Protein AF-A0A966X6C4-F1 (afdb_monomer)

Secondary structure (DSSP, 8-state):
----S-GGGPPPPHHHHHHHHH-----GGGT--HHHHHHHHHHHHHHT-S-----S-SS--------TTS---HHHHHHHSPPS-TTS----EEEEESSBTTBPPPHHHHHHHHHHHHHTT-EEEEEETTHHHHHHHTTS-HHHHHTT-SEEEEESSSTT--SS-EEEEE-HHHHHHHHHHHHHTT-

Radius of gyration: 21.27 Å; Cα contacts (8 Å, |Δi|>4): 218; chains: 1; bounding box: 51×37×54 Å

Nearest PDB structures (foldseek):
  3wlx-assembly1_B  TM=6.770E-01  e=1.414E-17  Escherichia coli K-12
  3wgb-assembly1_C  TM=6.663E-01  e=2.236E-17  Aeromonas jandaei
  4lnj-assembly1_A  TM=6.766E-01  e=5.590E-17  Escherichia coli WV_060327
  3wgc-assembly1_A  TM=6.697E-01  e=6.372E-17  Aeromonas jandaei
  3wgc-assembly1_C  TM=6.654E-01  e=1.008E-16  Aeromonas jandaei

Structure (mmCIF, N/CA/C/O backbone):
data_AF-A0A966X6C4-F1
#
_entry.id   AF-A0A966X6C4-F1
#
loop_
_atom_site.group_PDB
_atom_site.id
_atom_site.type_symbol
_atom_site.label_atom_id
_atom_site.label_alt_id
_atom_site.label_comp_id
_atom_site.label_asym_id
_atom_site.label_entity_id
_atom_site.label_seq_id
_atom_site.pdbx_PDB_ins_code
_atom_site.Cartn_x
_atom_site.Cartn_y
_atom_site.Cartn_z
_atom_site.occupancy
_atom_site.B_iso_or_equiv
_atom_site.auth_seq_id
_atom_site.auth_comp_id
_atom_site.auth_asym_id
_atom_site.auth_atom_id
_atom_site.pdbx_PDB_model_num
ATOM 1 N N . MET A 1 1 ? 34.927 4.280 6.604 1.00 73.62 1 MET A N 1
ATOM 2 C CA . MET A 1 1 ? 33.747 3.905 7.414 1.00 73.62 1 MET A CA 1
ATOM 3 C C . MET A 1 1 ? 33.326 2.518 6.964 1.00 73.62 1 MET A C 1
ATOM 5 O O . MET A 1 1 ? 33.163 2.338 5.766 1.00 73.62 1 MET A O 1
ATOM 9 N N . ILE A 1 2 ? 33.258 1.544 7.870 1.00 83.38 2 ILE A N 1
ATOM 10 C CA . ILE A 1 2 ? 32.818 0.177 7.552 1.00 83.38 2 ILE A CA 1
ATOM 11 C C . ILE A 1 2 ? 31.314 0.118 7.845 1.00 83.38 2 ILE A C 1
ATOM 13 O O . ILE A 1 2 ? 30.915 0.409 8.970 1.00 83.38 2 ILE A O 1
ATOM 17 N N . ASP A 1 3 ? 30.495 -0.188 6.835 1.00 68.25 3 ASP A N 1
ATOM 18 C CA . ASP A 1 3 ? 29.028 -0.209 6.920 1.00 68.25 3 ASP A CA 1
ATOM 19 C C . ASP A 1 3 ? 28.503 -1.612 6.582 1.00 68.25 3 ASP A C 1
ATOM 21 O O . ASP A 1 3 ? 28.517 -2.020 5.424 1.00 68.25 3 ASP A O 1
ATOM 25 N N . LEU A 1 4 ? 28.096 -2.366 7.610 1.00 84.12 4 LEU A N 1
ATOM 26 C CA . LEU A 1 4 ? 27.652 -3.766 7.508 1.00 84.12 4 LEU A CA 1
ATOM 27 C C . LEU A 1 4 ? 26.126 -3.918 7.633 1.00 84.12 4 LEU A C 1
ATOM 29 O O . LEU A 1 4 ? 25.639 -4.999 7.955 1.00 84.12 4 LEU A O 1
ATOM 33 N N . ARG A 1 5 ? 25.356 -2.839 7.434 1.00 75.19 5 ARG A N 1
ATOM 34 C CA . ARG A 1 5 ? 23.894 -2.865 7.621 1.00 75.19 5 ARG A CA 1
ATOM 35 C C . ARG A 1 5 ? 23.172 -3.723 6.576 1.00 75.19 5 ARG A C 1
ATOM 37 O O . ARG A 1 5 ? 22.197 -4.382 6.916 1.00 75.19 5 ARG A O 1
ATOM 44 N N . SER A 1 6 ? 23.616 -3.685 5.320 1.00 66.56 6 SER A N 1
ATOM 45 C CA . SER A 1 6 ? 23.086 -4.469 4.192 1.00 66.56 6 SER A CA 1
ATOM 46 C C . SER A 1 6 ? 23.987 -4.265 2.969 1.00 66.56 6 SER A C 1
ATOM 48 O O . SER A 1 6 ? 24.648 -3.240 2.856 1.00 66.56 6 SER A O 1
ATOM 50 N N . ASP A 1 7 ? 23.985 -5.203 2.028 1.00 58.00 7 ASP A N 1
ATOM 51 C CA . ASP A 1 7 ? 24.563 -5.044 0.687 1.00 58.00 7 ASP A CA 1
ATOM 52 C C . ASP A 1 7 ? 23.885 -3.940 -0.147 1.00 58.00 7 ASP A C 1
ATOM 54 O O . ASP A 1 7 ? 24.510 -3.365 -1.029 1.00 58.00 7 ASP A O 1
ATOM 58 N N . THR A 1 8 ? 22.659 -3.534 0.183 1.00 52.28 8 THR A N 1
ATOM 59 C CA . T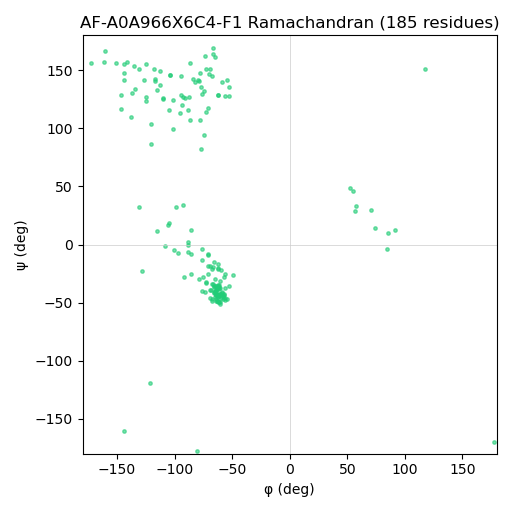HR A 1 8 ? 21.971 -2.404 -0.471 1.00 52.28 8 THR A CA 1
ATOM 60 C C . THR A 1 8 ? 22.633 -1.044 -0.225 1.00 52.28 8 THR A C 1
ATOM 62 O O . THR A 1 8 ? 22.363 -0.089 -0.952 1.00 52.28 8 THR A O 1
ATOM 65 N N . VAL A 1 9 ? 23.533 -0.931 0.761 1.00 66.81 9 VAL A N 1
ATOM 66 C CA . VAL A 1 9 ? 24.285 0.312 1.024 1.00 66.81 9 VAL A CA 1
ATOM 67 C C . VAL A 1 9 ? 25.422 0.543 0.027 1.00 66.81 9 VAL A C 1
ATOM 69 O O . VAL A 1 9 ? 26.100 1.575 0.095 1.00 66.81 9 VAL A O 1
ATOM 72 N N . THR A 1 10 ? 25.655 -0.402 -0.892 1.00 77.25 10 THR A N 1
ATOM 73 C CA . THR A 1 10 ? 26.651 -0.254 -1.952 1.00 77.25 10 THR A CA 1
ATOM 74 C C . THR A 1 10 ? 26.437 1.040 -2.717 1.00 77.25 10 THR A C 1
ATOM 76 O O . THR A 1 10 ? 25.324 1.399 -3.100 1.00 77.25 10 THR A O 1
ATOM 79 N N . ARG A 1 11 ? 27.536 1.74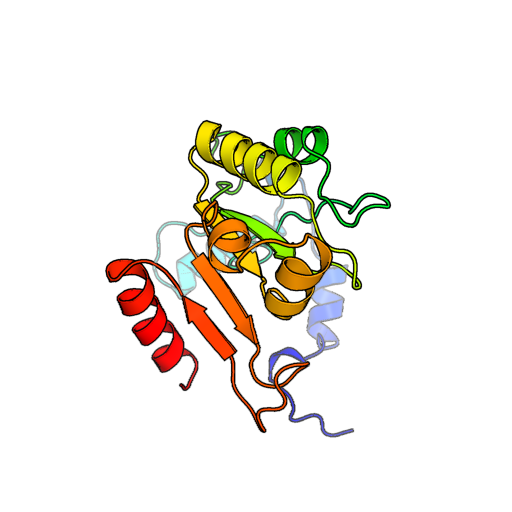4 -2.969 1.00 82.00 11 ARG A N 1
ATOM 80 C CA . ARG A 1 11 ? 27.549 2.916 -3.837 1.00 82.00 11 ARG A CA 1
ATOM 81 C C . ARG A 1 11 ? 28.165 2.516 -5.172 1.00 82.00 11 ARG A C 1
ATOM 83 O O . ARG A 1 11 ? 29.116 1.733 -5.165 1.00 82.00 11 ARG A O 1
ATOM 90 N N . PRO A 1 12 ? 27.702 3.094 -6.292 1.00 88.12 12 PRO A N 1
ATOM 91 C CA . PRO A 1 12 ? 28.363 2.910 -7.574 1.00 88.12 12 PRO A CA 1
ATOM 92 C C . PRO A 1 12 ? 29.846 3.261 -7.459 1.00 88.12 12 PRO A C 1
ATOM 94 O O . PRO A 1 12 ? 30.189 4.351 -6.973 1.00 88.12 12 PRO A O 1
ATOM 97 N N . CYS A 1 13 ? 30.704 2.339 -7.896 1.00 91.25 13 CYS A N 1
ATOM 98 C CA . CYS A 1 13 ? 32.130 2.603 -8.028 1.00 91.25 13 CYS A CA 1
ATOM 99 C C . CYS A 1 13 ? 32.374 3.637 -9.137 1.00 91.25 13 CYS A C 1
ATOM 101 O O . CYS A 1 13 ? 31.477 3.962 -9.918 1.00 91.25 13 CYS A O 1
ATOM 103 N N . GLU A 1 14 ? 33.594 4.154 -9.226 1.00 93.81 14 GLU A N 1
ATOM 104 C CA . GLU A 1 14 ? 33.953 5.144 -10.244 1.00 93.81 14 GLU A CA 1
ATOM 105 C C . GLU A 1 14 ? 33.700 4.633 -11.670 1.00 93.81 14 GLU A C 1
ATOM 107 O O . GLU A 1 14 ? 33.093 5.336 -12.475 1.00 93.81 14 GLU A O 1
ATOM 112 N N . GLY A 1 15 ? 34.044 3.371 -11.949 1.00 92.69 15 GLY A N 1
ATOM 113 C CA . GLY A 1 15 ? 33.778 2.739 -13.242 1.00 92.69 15 GLY A CA 1
ATOM 114 C C . GLY A 1 15 ? 32.287 2.685 -13.589 1.00 92.69 15 GLY A C 1
ATOM 115 O O . GLY A 1 15 ? 31.913 3.019 -14.710 1.00 92.69 15 GLY A O 1
ATOM 116 N N . MET A 1 16 ? 31.424 2.347 -12.622 1.00 86.75 16 MET A N 1
ATOM 117 C CA . MET A 1 16 ? 29.968 2.366 -12.821 1.00 86.75 16 MET A CA 1
ATOM 118 C C . MET A 1 16 ? 29.463 3.783 -13.090 1.00 86.75 16 MET A C 1
ATOM 120 O O . MET A 1 16 ? 28.680 3.981 -14.011 1.00 86.75 16 MET A O 1
ATOM 124 N N . ARG A 1 17 ? 29.940 4.786 -12.343 1.00 88.50 17 ARG A N 1
ATOM 125 C CA . ARG A 1 17 ? 29.544 6.189 -12.562 1.00 88.50 17 ARG A CA 1
ATOM 126 C C . ARG A 1 17 ? 29.973 6.688 -13.936 1.00 88.50 17 ARG A C 1
ATOM 128 O O . ARG A 1 17 ? 29.184 7.333 -14.615 1.00 88.50 17 ARG A O 1
ATOM 135 N N . ALA A 1 18 ? 31.190 6.358 -14.359 1.00 92.88 18 ALA A N 1
ATOM 136 C CA . ALA A 1 18 ? 31.694 6.710 -15.679 1.00 92.88 18 ALA A CA 1
ATOM 137 C C . ALA A 1 18 ? 30.945 5.981 -16.805 1.00 92.88 18 ALA A C 1
ATOM 139 O O . ALA A 1 18 ? 30.802 6.538 -17.889 1.00 92.88 18 ALA A O 1
ATOM 140 N N . ALA A 1 19 ? 30.496 4.743 -16.582 1.00 88.75 19 ALA A N 1
ATOM 141 C CA 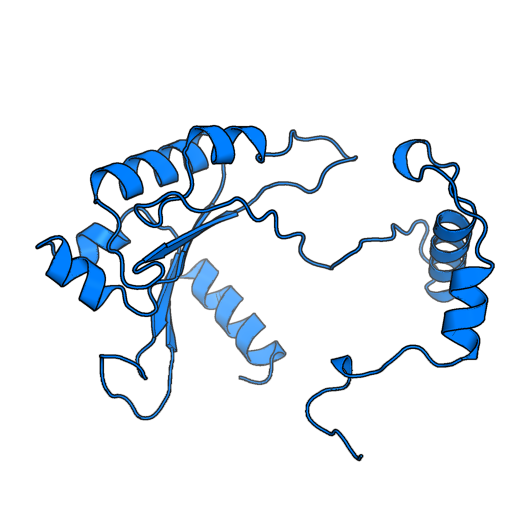. ALA A 1 19 ? 29.650 4.022 -17.531 1.00 88.75 19 ALA A CA 1
ATOM 142 C C . ALA A 1 19 ? 28.265 4.675 -17.641 1.00 88.75 19 ALA A C 1
ATOM 144 O O . ALA A 1 19 ? 27.846 5.001 -18.743 1.00 88.75 19 ALA A O 1
ATOM 145 N N . MET A 1 20 ? 27.615 4.967 -16.509 1.00 89.81 20 MET A N 1
ATOM 146 C CA . MET A 1 20 ? 26.327 5.673 -16.476 1.00 89.81 20 MET A CA 1
ATOM 147 C C . MET A 1 20 ? 26.399 7.035 -17.178 1.00 89.81 20 MET A C 1
ATOM 149 O O . MET A 1 20 ? 25.512 7.373 -17.947 1.00 89.81 20 MET A O 1
ATOM 153 N N . ALA A 1 21 ? 27.465 7.808 -16.946 1.00 94.50 21 ALA A N 1
ATOM 154 C CA . ALA A 1 21 ? 27.627 9.140 -17.533 1.00 94.50 21 ALA A CA 1
ATOM 155 C C . ALA A 1 21 ? 27.871 9.133 -19.053 1.00 94.50 21 ALA A C 1
ATOM 157 O O . ALA A 1 21 ? 27.723 10.169 -19.693 1.00 94.50 21 ALA A O 1
ATOM 158 N N . ARG A 1 22 ? 28.291 7.996 -19.617 1.00 96.06 22 ARG A N 1
ATOM 159 C CA . ARG A 1 22 ? 28.602 7.834 -21.047 1.00 96.06 22 ARG A CA 1
ATOM 160 C C . ARG A 1 22 ? 27.571 6.990 -21.792 1.00 96.06 22 ARG A C 1
ATOM 162 O O . ARG A 1 22 ? 27.752 6.766 -22.982 1.00 96.06 22 ARG A O 1
ATOM 169 N N . ALA A 1 23 ? 26.556 6.481 -21.096 1.00 94.94 23 ALA A N 1
ATOM 170 C CA . ALA A 1 23 ? 25.514 5.670 -21.699 1.00 94.94 23 ALA A CA 1
ATOM 171 C C . ALA A 1 23 ? 24.748 6.494 -22.742 1.00 94.94 23 ALA A C 1
ATOM 173 O O . ALA A 1 23 ? 24.304 7.606 -22.455 1.00 94.94 23 ALA A O 1
ATOM 174 N N . GLU A 1 24 ? 24.610 5.944 -23.945 1.00 97.06 24 GLU A N 1
ATOM 175 C CA . GLU A 1 24 ? 23.689 6.479 -24.943 1.00 97.06 24 GLU A CA 1
ATOM 176 C C . GLU A 1 24 ? 22.266 6.110 -24.522 1.00 97.06 24 GLU A C 1
ATOM 178 O O . GLU A 1 24 ? 22.010 4.969 -24.143 1.00 97.06 24 GLU A O 1
ATOM 183 N N . VAL A 1 25 ? 21.354 7.076 -24.544 1.00 94.81 25 VAL A N 1
ATOM 184 C CA . VAL A 1 25 ? 19.978 6.904 -24.059 1.00 94.81 25 VAL A CA 1
ATOM 185 C C . VAL A 1 25 ? 18.981 7.265 -25.147 1.00 94.81 25 VAL A C 1
ATOM 187 O O . VAL A 1 25 ? 19.288 8.060 -26.039 1.00 94.81 25 VAL A O 1
ATOM 190 N N . GLY A 1 26 ? 17.792 6.693 -25.039 1.00 89.25 26 GLY A N 1
ATOM 191 C CA . GLY A 1 26 ? 16.653 6.934 -25.917 1.00 89.25 26 GLY A CA 1
ATOM 192 C C . GLY A 1 26 ? 15.351 6.904 -25.123 1.00 89.25 26 GLY A C 1
ATOM 193 O O . GLY A 1 26 ? 15.343 7.074 -23.902 1.00 89.25 26 GLY A O 1
ATOM 194 N N . ASP A 1 27 ? 14.242 6.710 -25.817 1.00 84.12 27 ASP A N 1
ATOM 195 C CA . ASP A 1 27 ? 12.928 6.466 -25.246 1.00 84.12 27 ASP A CA 1
ATOM 196 C C . ASP A 1 27 ? 12.593 4.966 -25.305 1.00 84.12 27 ASP A C 1
ATOM 198 O O . ASP A 1 27 ? 12.141 4.405 -26.305 1.00 84.12 27 ASP A O 1
ATOM 202 N N . ASP A 1 28 ? 12.782 4.298 -24.171 1.00 77.00 28 ASP A N 1
ATOM 203 C CA . ASP A 1 28 ? 12.485 2.875 -24.006 1.00 77.00 28 ASP A CA 1
ATOM 204 C C . ASP A 1 28 ? 11.021 2.512 -24.344 1.00 77.00 28 ASP A C 1
ATOM 206 O O . ASP A 1 28 ? 10.747 1.401 -24.792 1.00 77.00 28 ASP A O 1
ATOM 210 N N . VAL A 1 29 ? 10.071 3.456 -24.237 1.00 57.53 29 VAL A N 1
ATOM 211 C CA . VAL A 1 29 ? 8.667 3.217 -24.626 1.00 57.53 29 VAL A CA 1
ATOM 212 C C . VAL A 1 29 ? 8.539 2.995 -26.132 1.00 57.53 29 VAL A C 1
ATOM 214 O O . VAL A 1 29 ? 7.731 2.174 -26.566 1.00 57.53 29 VAL A O 1
ATOM 217 N N . TYR A 1 30 ? 9.339 3.702 -26.930 1.00 71.69 30 TYR A N 1
ATOM 218 C CA . TYR A 1 30 ? 9.411 3.506 -28.379 1.00 71.69 30 TYR A CA 1
ATOM 219 C C . TYR A 1 30 ? 10.440 2.440 -28.781 1.00 71.69 30 TYR A C 1
ATOM 221 O O . TYR A 1 30 ? 10.562 2.128 -29.968 1.00 71.69 30 TYR A O 1
ATOM 229 N N . GLY A 1 31 ? 11.130 1.845 -27.803 1.00 80.38 31 GLY A N 1
ATOM 230 C CA . GLY A 1 31 ? 12.119 0.794 -28.007 1.00 80.38 31 GLY A CA 1
ATOM 231 C C . GLY A 1 31 ? 13.400 1.289 -28.673 1.00 80.38 31 GLY A C 1
ATOM 232 O O . GLY A 1 31 ? 14.018 0.525 -29.412 1.00 80.38 31 GLY A O 1
ATOM 233 N N . ASP A 1 32 ? 13.784 2.553 -28.464 1.00 91.25 32 ASP A N 1
ATOM 234 C CA . ASP A 1 32 ? 14.979 3.148 -29.072 1.00 91.25 32 ASP A CA 1
ATOM 235 C C . ASP A 1 32 ? 16.067 3.547 -28.059 1.00 91.25 32 ASP A C 1
ATOM 237 O O . ASP A 1 32 ? 17.051 4.172 -28.453 1.00 91.25 32 ASP A O 1
ATOM 241 N N . ASP A 1 33 ? 15.964 3.130 -26.786 1.00 94.94 33 ASP A N 1
ATOM 242 C CA . ASP A 1 33 ? 17.066 3.258 -25.822 1.00 94.94 33 ASP A CA 1
ATOM 243 C C . ASP A 1 33 ? 18.130 2.161 -26.041 1.00 94.94 33 ASP A C 1
ATOM 245 O O . ASP A 1 33 ? 17.917 0.988 -25.703 1.00 94.94 33 ASP A O 1
ATOM 249 N N . PRO A 1 34 ? 19.315 2.505 -26.581 1.00 94.94 34 PRO A N 1
ATOM 250 C CA . PRO A 1 34 ? 20.313 1.507 -26.947 1.00 94.94 34 PRO A CA 1
ATOM 251 C C . PRO A 1 34 ? 20.971 0.859 -25.723 1.00 94.94 34 PRO A C 1
ATOM 253 O O . PRO A 1 34 ? 21.439 -0.280 -25.807 1.00 94.94 34 PRO A O 1
ATOM 256 N N . THR A 1 35 ? 21.008 1.546 -24.577 1.00 95.94 35 THR A N 1
ATOM 257 C CA . THR A 1 35 ? 21.609 1.013 -23.351 1.00 95.94 35 THR A CA 1
ATOM 258 C C . THR A 1 35 ? 20.689 -0.007 -22.687 1.00 95.94 35 THR A C 1
ATOM 260 O O . THR A 1 35 ? 21.175 -1.047 -22.228 1.00 95.94 35 THR A O 1
ATOM 263 N N . VAL A 1 36 ? 19.376 0.244 -22.661 1.00 90.44 36 VAL A N 1
ATOM 264 C CA . VAL A 1 36 ? 18.390 -0.714 -22.131 1.00 90.44 36 VAL A CA 1
ATOM 265 C C . VAL A 1 36 ? 18.362 -1.985 -22.980 1.00 90.44 36 VAL A C 1
ATOM 267 O O . VAL A 1 36 ? 18.552 -3.079 -22.442 1.00 90.44 36 VAL A O 1
ATOM 270 N N . LEU A 1 37 ? 18.273 -1.849 -24.306 1.00 95.06 37 LEU A N 1
ATOM 271 C CA . LEU A 1 37 ? 18.287 -2.991 -25.226 1.00 95.06 37 LEU A CA 1
ATOM 272 C C . LEU A 1 37 ? 19.564 -3.833 -25.091 1.00 95.06 37 LEU A C 1
ATOM 274 O O . LEU A 1 37 ? 19.511 -5.066 -25.076 1.00 95.06 37 LEU A O 1
ATOM 278 N N . ALA A 1 38 ? 20.726 -3.185 -24.957 1.00 96.62 38 ALA A N 1
ATOM 279 C CA . ALA A 1 38 ? 21.995 -3.882 -24.768 1.00 96.62 38 ALA A CA 1
ATOM 280 C C . ALA A 1 38 ? 22.049 -4.647 -23.434 1.00 96.62 38 ALA A C 1
ATOM 282 O O . ALA A 1 38 ? 22.552 -5.775 -23.390 1.00 96.62 38 ALA A O 1
ATOM 283 N N . LEU A 1 39 ? 21.525 -4.062 -22.351 1.00 94.62 39 LEU A N 1
ATOM 284 C CA . LEU A 1 39 ? 21.423 -4.721 -21.048 1.00 94.62 39 LEU A CA 1
ATOM 285 C C . LEU A 1 39 ? 20.536 -5.969 -21.130 1.00 94.62 39 LEU A C 1
ATOM 287 O O . LEU A 1 39 ? 20.943 -7.045 -20.686 1.00 94.62 39 LEU A O 1
ATOM 291 N N . GLU A 1 40 ? 19.345 -5.838 -21.707 1.00 92.31 40 GLU A N 1
ATOM 292 C CA . GLU A 1 40 ? 18.378 -6.927 -21.843 1.00 92.31 40 GLU A CA 1
ATOM 293 C C . GLU A 1 40 ? 18.926 -8.066 -22.704 1.00 92.31 40 GLU A C 1
ATOM 295 O O . GLU A 1 40 ? 18.945 -9.217 -22.260 1.00 92.31 40 GLU A O 1
ATOM 300 N N . ALA A 1 41 ? 19.480 -7.749 -23.878 1.00 96.00 41 ALA A N 1
ATOM 301 C CA . ALA A 1 41 ? 20.099 -8.731 -24.765 1.00 96.00 41 ALA A CA 1
ATOM 302 C C . ALA A 1 41 ? 21.261 -9.467 -24.082 1.00 96.00 41 ALA A C 1
ATOM 304 O O . ALA A 1 41 ? 21.376 -10.695 -24.171 1.00 96.00 41 ALA A O 1
ATOM 305 N N . ARG A 1 42 ? 22.104 -8.740 -23.335 1.00 96.44 42 ARG A N 1
ATOM 306 C CA . ARG A 1 42 ? 23.213 -9.343 -22.590 1.00 96.44 42 ARG A CA 1
ATOM 307 C C . ARG A 1 42 ? 22.718 -10.292 -21.501 1.00 96.44 42 ARG A C 1
ATOM 309 O O . ARG A 1 42 ? 23.315 -11.348 -21.289 1.00 96.44 42 ARG A O 1
ATOM 316 N N . LEU A 1 43 ? 21.638 -9.944 -20.805 1.00 91.88 43 LEU A N 1
ATOM 317 C CA . LEU A 1 43 ? 21.037 -10.813 -19.793 1.00 91.88 43 LEU A CA 1
ATOM 318 C C . LEU A 1 43 ? 20.387 -12.051 -20.421 1.00 91.88 43 LEU A C 1
ATOM 320 O O . LEU A 1 43 ? 20.545 -13.147 -19.878 1.00 91.88 43 LEU A O 1
ATOM 324 N N . CYS A 1 44 ? 19.732 -11.922 -21.574 1.00 90.00 44 CYS A N 1
ATOM 325 C CA . CYS A 1 44 ? 19.229 -13.055 -22.353 1.00 90.00 44 CYS A CA 1
ATOM 326 C C . CYS A 1 44 ? 20.343 -14.047 -22.707 1.00 90.00 44 CYS A C 1
ATOM 328 O O . CYS A 1 44 ? 20.200 -15.246 -22.458 1.00 90.00 44 CYS A O 1
ATOM 330 N N . GLU A 1 45 ? 21.481 -13.550 -23.204 1.00 96.19 45 GLU A N 1
ATOM 331 C CA . GLU A 1 45 ? 22.658 -14.362 -23.537 1.00 96.19 45 GLU A CA 1
ATOM 332 C C . GLU A 1 45 ? 23.205 -15.099 -22.302 1.00 96.19 45 GLU A C 1
ATOM 334 O O . GLU A 1 45 ? 23.375 -16.321 -22.319 1.00 96.19 45 GLU A O 1
ATOM 339 N N . LEU A 1 46 ? 23.427 -14.369 -21.203 1.00 92.94 46 LEU A N 1
ATOM 340 C CA . LEU A 1 46 ? 23.983 -14.922 -19.964 1.00 92.94 46 LEU A CA 1
ATOM 341 C C . LEU A 1 46 ? 23.065 -15.968 -19.319 1.00 92.94 46 LEU A C 1
ATOM 343 O O . LEU A 1 46 ? 23.544 -16.939 -18.735 1.00 92.94 46 LEU A O 1
ATOM 347 N N . THR A 1 47 ? 21.750 -15.775 -19.413 1.00 87.50 47 THR A N 1
ATOM 348 C CA . THR A 1 47 ? 20.754 -16.637 -18.755 1.00 87.50 47 THR A CA 1
ATOM 349 C C . THR A 1 47 ? 20.168 -17.712 -19.671 1.00 87.50 47 THR A C 1
ATOM 351 O O . THR A 1 47 ? 19.447 -18.593 -19.191 1.00 87.50 47 THR A O 1
ATOM 354 N N . LYS A 1 48 ? 20.491 -17.673 -20.971 1.00 91.38 48 LYS A N 1
ATOM 355 C CA . LYS A 1 48 ? 19.910 -18.519 -22.024 1.00 91.38 48 LYS A CA 1
ATOM 356 C C . LYS A 1 48 ? 18.379 -18.433 -22.064 1.00 91.38 48 LYS A C 1
ATOM 358 O O . LYS A 1 48 ? 17.691 -19.457 -22.092 1.00 91.38 48 LYS A O 1
ATOM 363 N N . LYS A 1 49 ? 17.845 -17.211 -22.005 1.00 74.62 49 LYS A N 1
ATOM 364 C CA . LYS A 1 49 ? 16.406 -16.904 -22.085 1.00 74.62 49 LYS A CA 1
ATOM 365 C C . LYS A 1 49 ? 16.118 -16.034 -23.303 1.00 74.62 49 LYS A C 1
ATOM 367 O O . LYS A 1 49 ? 16.979 -15.282 -23.735 1.00 74.62 49 LYS A O 1
ATOM 372 N N . GLU A 1 50 ? 14.914 -16.161 -23.852 1.00 82.44 50 GLU A N 1
ATOM 373 C CA . GLU A 1 50 ? 14.556 -15.574 -25.153 1.00 82.44 50 GLU A CA 1
ATOM 374 C C . GLU A 1 50 ? 14.323 -14.058 -25.104 1.00 82.44 50 GLU A C 1
ATOM 376 O O . GLU A 1 50 ? 14.558 -13.383 -26.098 1.00 82.44 50 GLU A O 1
ATOM 381 N N . ALA A 1 51 ? 13.896 -13.517 -23.959 1.00 78.50 51 ALA A N 1
ATOM 382 C CA . ALA A 1 51 ? 13.623 -12.093 -23.778 1.00 78.50 51 ALA A CA 1
ATOM 383 C C . ALA A 1 51 ? 13.863 -11.661 -22.322 1.00 78.50 51 ALA A C 1
ATOM 385 O O . ALA A 1 51 ? 13.799 -12.482 -21.399 1.00 78.50 51 ALA A O 1
ATOM 386 N N . ALA A 1 52 ? 14.124 -10.372 -22.129 1.00 76.69 52 ALA A N 1
ATOM 387 C CA . ALA A 1 52 ? 14.281 -9.714 -20.839 1.00 76.69 52 ALA A CA 1
ATOM 388 C C . ALA A 1 52 ? 13.626 -8.331 -20.911 1.00 76.69 52 ALA A C 1
ATOM 390 O O . ALA A 1 52 ? 13.441 -7.802 -21.999 1.00 76.69 52 ALA A O 1
ATOM 391 N N . VAL A 1 53 ? 13.258 -7.784 -19.753 1.00 83.12 53 VAL A N 1
ATOM 392 C CA . VAL A 1 53 ? 12.788 -6.402 -19.626 1.00 83.12 53 VAL A CA 1
ATOM 393 C C . VAL A 1 53 ? 13.429 -5.771 -18.396 1.00 83.12 53 VAL A C 1
ATOM 395 O O . VAL A 1 53 ? 13.427 -6.373 -17.313 1.00 83.12 53 VAL A O 1
ATOM 398 N N . PHE A 1 54 ? 14.008 -4.586 -18.542 1.00 81.25 54 PHE A N 1
ATOM 399 C CA . PHE A 1 54 ? 14.538 -3.818 -17.429 1.00 81.25 54 PHE A CA 1
ATOM 400 C C . PHE A 1 54 ? 13.391 -3.162 -16.656 1.00 81.25 54 PHE A C 1
ATOM 402 O O . PHE A 1 54 ? 12.517 -2.507 -17.214 1.00 81.25 54 PHE A O 1
ATOM 409 N N . VAL A 1 55 ? 13.383 -3.329 -15.333 1.00 69.06 55 VAL A N 1
ATOM 410 C CA . VAL A 1 55 ? 12.402 -2.681 -14.456 1.00 69.06 55 VAL A CA 1
A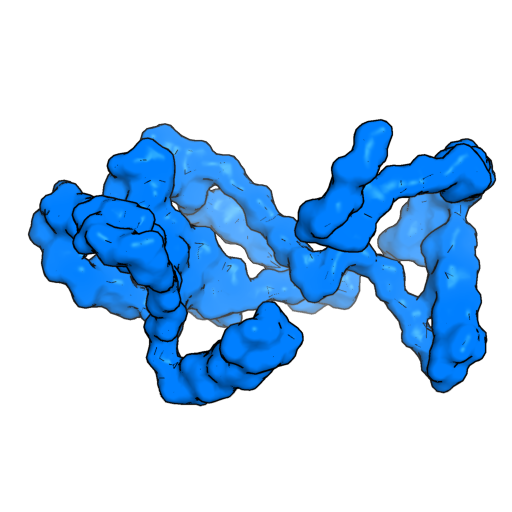TOM 411 C C . VAL A 1 55 ? 13.117 -1.925 -13.339 1.00 69.06 55 VAL A C 1
ATOM 413 O O . VAL A 1 55 ? 14.093 -2.432 -12.783 1.00 69.06 55 VAL A O 1
ATOM 416 N N . PRO A 1 56 ? 12.622 -0.738 -12.941 1.00 62.16 56 PRO A N 1
ATOM 417 C CA . PRO A 1 56 ? 13.253 0.059 -11.888 1.00 62.16 56 PRO A CA 1
ATOM 418 C C . PRO A 1 56 ? 13.168 -0.605 -10.501 1.00 62.16 56 PRO A C 1
ATOM 420 O O . PRO A 1 56 ? 13.950 -0.278 -9.610 1.00 62.16 56 PRO A O 1
ATOM 423 N N . SER A 1 57 ? 12.227 -1.536 -10.299 1.00 59.47 57 SER A N 1
ATOM 424 C CA . SER A 1 57 ? 12.107 -2.368 -9.098 1.00 59.47 57 SER A CA 1
ATOM 425 C C . SER A 1 57 ? 11.253 -3.617 -9.366 1.00 59.47 57 SER A C 1
ATOM 427 O O . SER A 1 57 ? 10.394 -3.619 -10.246 1.00 59.47 57 SER A O 1
ATOM 429 N N . GLY A 1 58 ? 11.421 -4.674 -8.559 1.00 54.88 58 GLY A N 1
ATOM 430 C CA . GLY A 1 58 ? 10.583 -5.887 -8.624 1.00 54.88 58 GLY A CA 1
ATOM 431 C C . GLY A 1 58 ? 9.136 -5.701 -8.131 1.00 54.88 58 GLY A C 1
ATOM 432 O O . GLY A 1 58 ? 8.308 -6.599 -8.257 1.00 54.88 58 GLY A O 1
ATOM 433 N N . THR A 1 59 ? 8.803 -4.547 -7.547 1.00 62.56 59 THR A N 1
ATOM 434 C CA . THR A 1 59 ? 7.437 -4.137 -7.180 1.00 62.56 59 THR A CA 1
ATOM 435 C C . THR A 1 59 ? 7.337 -2.627 -7.350 1.00 62.56 59 THR A C 1
ATOM 437 O O . THR A 1 59 ? 8.043 -1.880 -6.670 1.00 62.56 59 THR A O 1
ATOM 440 N N . GLN A 1 60 ? 6.480 -2.170 -8.262 1.00 73.06 60 GLN A N 1
ATOM 441 C CA . GLN A 1 60 ? 6.310 -0.744 -8.529 1.00 73.06 60 GLN A CA 1
ATOM 442 C C . GLN A 1 60 ? 5.279 -0.154 -7.560 1.00 73.06 60 GLN A C 1
ATOM 444 O O . GLN A 1 60 ? 4.080 -0.400 -7.691 1.00 73.06 60 GLN A O 1
ATOM 449 N N . SER A 1 61 ? 5.740 0.634 -6.588 1.00 79.75 61 SER A N 1
ATOM 450 C CA . SER A 1 61 ? 4.862 1.481 -5.784 1.00 79.75 61 SER A CA 1
ATOM 451 C C . SER A 1 61 ? 4.491 2.737 -6.573 1.00 79.75 61 SER A C 1
ATOM 453 O O . SER A 1 61 ? 5.308 3.316 -7.290 1.00 79.75 61 SER A O 1
ATOM 455 N N . LYS A 1 62 ? 3.236 3.169 -6.448 1.00 88.94 62 LYS A N 1
ATOM 456 C CA . LYS A 1 62 ? 2.749 4.419 -7.034 1.00 88.94 62 LYS A CA 1
ATOM 457 C C . LYS A 1 62 ? 2.225 5.308 -5.902 1.00 88.94 62 LYS A C 1
ATOM 459 O O . LYS A 1 62 ? 1.046 5.217 -5.569 1.00 88.94 62 LYS A O 1
ATOM 464 N N . PRO A 1 63 ? 3.097 6.104 -5.255 1.00 88.44 63 PRO A N 1
ATOM 465 C CA . PRO A 1 63 ? 2.677 6.977 -4.168 1.00 88.44 63 PRO A CA 1
ATOM 466 C C . PRO A 1 63 ? 1.821 8.130 -4.703 1.00 88.44 63 PRO A C 1
ATOM 468 O O . PRO A 1 63 ? 2.065 8.641 -5.798 1.00 88.44 63 PRO A O 1
ATOM 471 N N . ILE A 1 64 ? 0.851 8.558 -3.899 1.00 93.88 64 ILE A N 1
ATOM 472 C CA . ILE A 1 64 ? 0.053 9.771 -4.108 1.00 93.88 64 ILE A CA 1
ATOM 473 C C . ILE A 1 64 ? 0.032 10.579 -2.804 1.00 93.88 64 ILE A C 1
ATOM 475 O O . ILE A 1 64 ? 0.193 9.992 -1.731 1.00 93.88 64 ILE A O 1
ATOM 479 N N . PRO A 1 65 ? -0.093 11.917 -2.869 1.00 93.50 65 PRO A N 1
ATOM 480 C CA . PRO A 1 65 ? -0.054 12.753 -1.676 1.00 93.50 65 PRO A CA 1
ATOM 481 C C . PRO A 1 65 ? -1.274 12.518 -0.779 1.00 93.50 65 PRO A C 1
ATOM 483 O O . PRO A 1 65 ? -2.390 12.324 -1.262 1.00 93.50 65 PRO A O 1
ATOM 486 N N . PHE A 1 66 ? -1.054 12.607 0.533 1.00 95.62 66 PHE A N 1
ATOM 487 C CA . PHE A 1 66 ? -2.131 12.658 1.517 1.00 95.62 66 PHE A CA 1
ATOM 488 C C . PHE A 1 66 ? -2.758 14.055 1.569 1.00 95.62 66 PHE A C 1
ATOM 490 O O . PHE A 1 66 ? -2.060 15.060 1.408 1.00 95.62 66 PHE A O 1
ATOM 497 N N . ASN A 1 67 ? -4.056 14.135 1.857 1.00 96.19 67 ASN A N 1
ATOM 498 C CA . ASN A 1 67 ? -4.708 15.400 2.194 1.00 96.19 67 ASN A CA 1
ATOM 499 C C . ASN A 1 67 ? -4.462 15.794 3.668 1.00 96.19 67 ASN A C 1
ATOM 501 O O . ASN A 1 67 ? -3.778 15.107 4.435 1.00 96.19 67 ASN A O 1
ATOM 505 N N . ALA A 1 68 ? -5.050 16.914 4.096 1.00 95.62 68 ALA A N 1
ATOM 506 C CA . ALA A 1 68 ? -4.919 17.407 5.466 1.00 95.62 68 ALA A CA 1
ATOM 507 C C . ALA A 1 68 ? -5.493 16.451 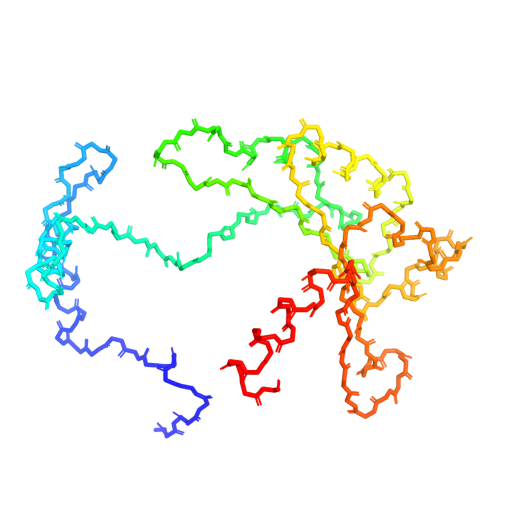6.532 1.00 95.62 68 ALA A C 1
ATOM 509 O O . ALA A 1 68 ? -5.063 16.522 7.684 1.00 95.62 68 ALA A O 1
ATOM 510 N N . LEU A 1 69 ? -6.397 15.543 6.161 1.00 95.56 69 LEU A N 1
ATOM 511 C CA . LEU A 1 69 ? -6.998 14.537 7.041 1.00 95.56 69 LEU A CA 1
ATOM 512 C C . LEU A 1 69 ? -6.174 13.240 7.115 1.00 95.56 69 LEU A C 1
ATOM 514 O O . LEU A 1 69 ? -6.441 12.398 7.963 1.00 95.56 69 LEU A O 1
ATOM 518 N N . GLY A 1 70 ? -5.117 13.106 6.305 1.00 94.75 70 GLY A N 1
ATOM 519 C CA . GLY A 1 70 ? -4.323 11.875 6.219 1.00 94.75 70 GLY A CA 1
ATOM 520 C C . GLY A 1 70 ? -4.900 10.846 5.243 1.00 94.75 70 GLY A C 1
ATOM 521 O O . GLY A 1 70 ? -4.423 9.718 5.197 1.00 94.75 70 GLY A O 1
ATOM 522 N N . GLU A 1 71 ? -5.895 11.231 4.449 1.00 97.88 71 GLU A N 1
ATOM 523 C CA . GLU A 1 71 ? -6.525 10.388 3.435 1.00 97.88 71 GLU A CA 1
ATOM 524 C C . GLU A 1 71 ? -5.766 10.469 2.110 1.00 97.88 71 GLU A C 1
ATOM 526 O O . GLU A 1 71 ? -5.123 11.477 1.802 1.00 97.88 71 GLU 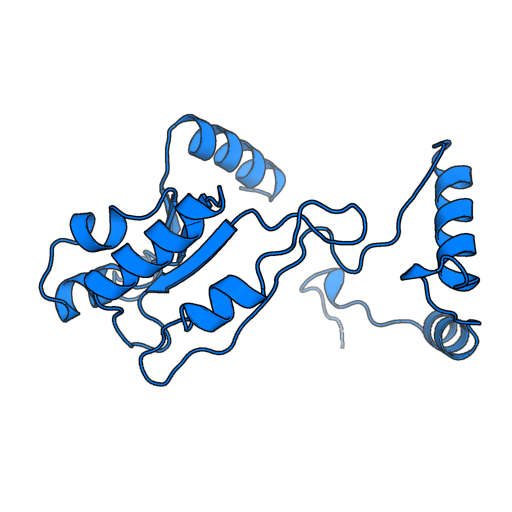A O 1
ATOM 531 N N . LEU A 1 72 ? -5.902 9.435 1.285 1.00 97.94 72 LEU A N 1
ATOM 532 C CA . LEU A 1 72 ? -5.553 9.486 -0.127 1.00 97.94 72 LEU A CA 1
ATOM 533 C C . LEU A 1 72 ? -6.788 9.987 -0.898 1.00 97.94 72 LEU A C 1
ATOM 535 O O . LEU A 1 72 ? -7.808 9.299 -0.902 1.00 97.94 72 LEU A O 1
ATOM 539 N N . PRO A 1 73 ? -6.752 11.160 -1.557 1.00 97.88 73 PRO A N 1
ATOM 540 C CA . PRO A 1 73 ? -7.928 11.674 -2.255 1.00 97.88 73 PRO A CA 1
ATOM 541 C C . PRO A 1 73 ? -8.464 10.674 -3.288 1.00 97.88 73 PRO A C 1
ATOM 543 O O . PRO A 1 73 ? -7.713 10.226 -4.155 1.00 97.88 73 PRO A O 1
ATOM 546 N N . LEU A 1 74 ? -9.762 10.356 -3.232 1.00 97.62 74 LEU A N 1
ATOM 547 C CA . LEU A 1 74 ? -10.382 9.336 -4.093 1.00 97.62 74 LEU A CA 1
ATOM 548 C C . LEU A 1 74 ? -10.183 9.616 -5.587 1.00 97.62 74 LEU A C 1
ATOM 550 O O . LEU A 1 74 ? -9.919 8.704 -6.369 1.00 97.62 74 LEU A O 1
ATOM 554 N N . GLU A 1 75 ? -10.241 10.888 -5.979 1.00 96.62 75 GLU A N 1
ATOM 555 C CA . GLU A 1 75 ? -9.983 11.295 -7.361 1.00 96.62 75 GLU A CA 1
ATOM 556 C C . GLU A 1 75 ? -8.534 11.021 -7.779 1.00 96.62 75 GLU A C 1
ATOM 558 O O . GLU A 1 75 ? -8.297 10.578 -8.898 1.00 96.62 75 GLU A O 1
ATOM 563 N N . LEU A 1 76 ? -7.561 11.182 -6.876 1.00 96.50 76 LEU A N 1
ATOM 564 C CA . LEU A 1 76 ? -6.171 10.820 -7.162 1.00 96.50 76 LEU A CA 1
ATOM 565 C C . LEU A 1 76 ? -5.960 9.307 -7.195 1.00 96.50 76 LEU A C 1
ATOM 567 O O . LEU A 1 76 ? -5.144 8.843 -7.983 1.00 96.50 76 LEU A O 1
ATOM 571 N N . ILE A 1 77 ? -6.696 8.529 -6.393 1.00 96.38 77 ILE A N 1
ATOM 572 C CA . ILE A 1 77 ? -6.653 7.062 -6.481 1.00 96.38 77 ILE A CA 1
ATOM 573 C C . ILE A 1 77 ? -7.051 6.624 -7.896 1.00 96.38 77 ILE A C 1
ATOM 575 O O . ILE A 1 77 ? -6.328 5.843 -8.509 1.00 96.38 77 ILE A O 1
ATOM 579 N N . LYS A 1 78 ? -8.143 7.167 -8.453 1.00 95.12 78 LYS A N 1
ATOM 580 C CA . LYS A 1 78 ? -8.609 6.836 -9.814 1.00 95.12 78 LYS A CA 1
ATOM 581 C C . LYS A 1 78 ? -7.550 7.110 -10.880 1.00 95.12 78 LYS A C 1
ATOM 583 O O . LYS A 1 78 ? -7.334 6.268 -11.745 1.00 95.12 78 LYS A O 1
ATOM 588 N N . THR A 1 79 ? -6.875 8.260 -10.819 1.00 94.81 79 THR A N 1
ATOM 589 C CA . THR A 1 79 ? -5.918 8.660 -11.868 1.00 94.81 79 THR A CA 1
ATOM 590 C C . THR A 1 79 ? -4.637 7.834 -11.884 1.00 94.81 79 THR A C 1
ATOM 592 O O . THR A 1 79 ? -3.926 7.834 -12.888 1.00 94.81 79 THR A O 1
ATOM 595 N N . VAL A 1 80 ? -4.320 7.132 -10.793 1.00 93.31 80 VAL A N 1
ATOM 596 C CA . VAL A 1 80 ? -3.106 6.311 -10.706 1.00 93.31 80 VAL A CA 1
ATOM 597 C C . VAL A 1 80 ? -3.342 4.821 -10.929 1.00 93.31 80 VAL A C 1
ATOM 599 O O . VAL A 1 80 ? -2.372 4.059 -10.990 1.00 93.31 80 VAL A O 1
ATOM 602 N N . ILE A 1 81 ? -4.599 4.397 -11.078 1.00 93.75 81 ILE A N 1
ATOM 603 C CA . ILE A 1 81 ? -4.928 3.044 -11.523 1.00 93.75 81 ILE A CA 1
ATOM 604 C C . ILE A 1 81 ? -4.568 2.942 -13.003 1.00 93.75 81 ILE A C 1
ATOM 606 O O . ILE A 1 81 ? -5.096 3.660 -13.848 1.00 93.75 81 ILE A O 1
ATOM 610 N N . LYS A 1 82 ? -3.619 2.058 -13.302 1.00 91.12 82 LYS A N 1
ATOM 611 C CA . LYS A 1 82 ? -3.101 1.863 -14.651 1.00 91.12 82 LYS A CA 1
ATOM 612 C C . LYS A 1 82 ? -4.070 0.999 -15.469 1.00 91.12 82 LYS A C 1
ATOM 614 O O . LYS A 1 82 ? -4.633 0.055 -14.905 1.00 91.12 82 LYS A O 1
ATOM 619 N N . PRO A 1 83 ? -4.260 1.292 -16.768 1.00 87.44 83 PRO A N 1
ATOM 620 C CA . PRO A 1 83 ? -5.039 0.430 -17.651 1.00 87.44 83 PRO A CA 1
ATOM 621 C C . PRO A 1 83 ? -4.353 -0.934 -17.832 1.00 87.44 83 PRO A C 1
ATOM 623 O O . PRO A 1 83 ? -3.158 -1.079 -17.566 1.00 87.44 83 PRO A O 1
ATOM 626 N N . ASP A 1 84 ? -5.109 -1.939 -18.285 1.00 83.75 84 ASP A N 1
ATOM 627 C CA . ASP A 1 84 ? -4.555 -3.253 -18.637 1.00 83.75 84 ASP A CA 1
ATOM 628 C C . ASP A 1 84 ? -3.857 -3.174 -19.998 1.00 83.75 84 ASP A C 1
ATOM 630 O O . ASP A 1 84 ? -4.434 -3.463 -21.042 1.00 83.75 84 ASP A O 1
ATOM 634 N N . ASP A 1 85 ? -2.616 -2.706 -19.964 1.00 81.56 85 ASP A N 1
ATOM 635 C CA . ASP A 1 85 ? -1.770 -2.480 -21.127 1.00 81.56 85 ASP A CA 1
ATOM 636 C C . ASP A 1 85 ? -0.315 -2.827 -20.763 1.00 81.56 85 ASP A C 1
ATOM 638 O O . ASP A 1 85 ? 0.131 -2.605 -19.634 1.00 81.56 85 ASP A O 1
ATOM 642 N N . HIS A 1 86 ? 0.415 -3.437 -21.702 1.00 78.00 86 HIS A N 1
ATOM 643 C CA . HIS A 1 86 ? 1.748 -3.996 -21.453 1.00 78.00 86 HIS A CA 1
ATOM 644 C C . HIS A 1 86 ? 2.824 -2.942 -21.142 1.00 78.00 86 HIS A C 1
ATOM 646 O O . HIS A 1 86 ? 3.833 -3.289 -20.533 1.00 78.00 86 HIS A O 1
ATOM 652 N N . HIS A 1 87 ? 2.601 -1.671 -21.487 1.00 77.19 87 HIS A N 1
ATOM 653 C CA . HIS A 1 87 ? 3.498 -0.560 -21.161 1.00 77.19 87 HIS A CA 1
ATOM 654 C C . HIS A 1 87 ? 3.373 -0.127 -19.691 1.00 77.19 87 HIS A C 1
ATOM 656 O O . HIS A 1 87 ? 4.206 0.621 -19.175 1.00 77.19 87 HIS A O 1
ATOM 662 N N . PHE A 1 88 ? 2.333 -0.581 -18.981 1.00 78.25 88 PHE A N 1
ATOM 663 C CA . PHE A 1 88 ? 2.083 -0.201 -17.600 1.00 78.25 88 PHE A CA 1
ATOM 664 C C . PHE A 1 88 ? 2.154 -1.390 -16.641 1.00 78.25 88 PHE A C 1
ATOM 666 O O . PHE A 1 88 ? 1.663 -2.488 -16.888 1.00 78.25 88 PHE A O 1
ATOM 673 N N . ALA A 1 89 ? 2.707 -1.143 -15.451 1.00 83.19 89 ALA A N 1
ATOM 674 C CA . ALA A 1 89 ? 2.558 -2.082 -14.348 1.00 83.19 89 ALA A CA 1
ATOM 675 C C . ALA A 1 89 ? 1.074 -2.298 -14.019 1.00 83.19 89 ALA A C 1
ATOM 677 O O . ALA A 1 89 ? 0.294 -1.348 -13.947 1.00 83.19 89 ALA A O 1
ATOM 678 N N . LYS A 1 90 ? 0.695 -3.540 -13.726 1.00 89.31 90 LYS A N 1
ATOM 679 C CA . LYS A 1 90 ? -0.670 -3.849 -13.298 1.00 89.31 90 LYS A CA 1
ATOM 680 C C . LYS A 1 90 ? -0.875 -3.355 -11.869 1.00 89.31 90 LYS A C 1
ATOM 682 O O . LYS A 1 90 ? -0.268 -3.891 -10.940 1.00 89.31 90 LYS A O 1
ATOM 687 N N . THR A 1 91 ? -1.740 -2.362 -11.678 1.00 94.38 91 THR A N 1
ATOM 688 C CA . THR A 1 91 ? -2.186 -1.973 -10.334 1.00 94.38 91 THR A CA 1
ATOM 689 C C . THR A 1 91 ? -2.922 -3.161 -9.707 1.00 94.38 91 THR A C 1
ATOM 691 O O . THR A 1 91 ? -3.793 -3.758 -10.335 1.00 94.38 91 THR A O 1
ATOM 694 N N . ARG A 1 92 ? -2.538 -3.560 -8.487 1.00 95.50 92 ARG A N 1
ATOM 695 C CA . ARG A 1 92 ? -3.095 -4.754 -7.815 1.00 95.50 92 ARG A CA 1
ATOM 696 C C . ARG A 1 92 ? -3.605 -4.518 -6.400 1.00 95.50 92 ARG A C 1
ATOM 698 O O . ARG A 1 92 ? -4.401 -5.319 -5.918 1.00 95.50 92 ARG A O 1
ATOM 705 N N . LEU A 1 93 ? -3.129 -3.474 -5.729 1.00 96.88 93 LEU A N 1
ATOM 706 C CA . LEU A 1 93 ? -3.333 -3.291 -4.298 1.00 96.88 93 LEU A CA 1
ATOM 707 C C . LEU A 1 93 ? -3.462 -1.805 -3.969 1.00 96.88 93 LEU A C 1
ATOM 709 O O . LEU A 1 93 ? -2.596 -1.016 -4.348 1.00 96.88 93 LEU A O 1
ATOM 713 N N . LEU A 1 94 ? -4.518 -1.449 -3.241 1.00 97.88 94 LEU A N 1
ATOM 714 C CA . LEU A 1 94 ? -4.609 -0.202 -2.492 1.00 97.88 94 LEU A CA 1
ATOM 715 C C . LEU A 1 94 ? -4.081 -0.453 -1.074 1.00 97.88 94 LEU A C 1
ATOM 717 O O . LEU A 1 94 ? -4.568 -1.348 -0.385 1.00 97.88 94 LEU A O 1
ATOM 721 N N . CYS A 1 95 ? -3.117 0.352 -0.630 1.00 97.94 95 CYS A N 1
ATOM 722 C CA . CYS A 1 95 ? -2.645 0.353 0.754 1.00 97.94 95 CYS A CA 1
ATOM 723 C C . CYS A 1 95 ? -3.083 1.649 1.437 1.00 97.94 95 CYS A C 1
ATOM 725 O O . CYS A 1 95 ? -2.767 2.732 0.945 1.00 97.94 95 CYS A O 1
ATOM 727 N N . LEU A 1 96 ? -3.770 1.535 2.572 1.00 98.19 96 LEU A N 1
ATOM 728 C CA . LEU A 1 96 ? -4.072 2.661 3.457 1.00 98.19 96 LEU A CA 1
ATOM 729 C C . LEU A 1 96 ? -3.325 2.493 4.779 1.00 98.19 96 LEU A C 1
ATOM 731 O O . LEU A 1 96 ? -3.114 1.370 5.227 1.00 98.19 96 LEU A O 1
ATOM 735 N N . GLU A 1 97 ? -2.953 3.603 5.410 1.00 98.12 97 GLU A N 1
ATOM 736 C CA . GLU A 1 97 ? -2.355 3.633 6.748 1.00 98.12 97 GLU A CA 1
ATOM 737 C C . GLU A 1 97 ? -3.368 4.241 7.728 1.00 98.12 97 GLU A C 1
ATOM 739 O O . GLU A 1 97 ? -3.890 5.328 7.482 1.00 98.12 97 GLU A O 1
ATOM 744 N N . ASN A 1 98 ? -3.680 3.548 8.830 1.00 97.56 98 ASN A N 1
ATOM 745 C CA . ASN A 1 98 ? -4.554 4.080 9.880 1.00 97.56 98 ASN A CA 1
ATOM 746 C C . ASN A 1 98 ? -3.995 3.733 11.277 1.00 97.56 98 ASN A C 1
ATOM 748 O O . ASN A 1 98 ? -4.007 2.578 11.708 1.00 97.56 98 ASN A O 1
ATOM 752 N N . THR A 1 99 ? -3.491 4.696 12.051 1.00 96.75 99 THR A N 1
ATOM 753 C CA . THR A 1 99 ? -3.513 6.156 11.829 1.00 96.75 99 THR A CA 1
ATOM 754 C C . THR A 1 99 ? -2.391 6.674 10.925 1.00 96.75 99 THR A C 1
ATOM 756 O O . THR A 1 99 ? -1.246 6.257 11.080 1.00 96.75 99 THR A O 1
ATOM 759 N N . GLN A 1 100 ? -2.690 7.666 10.079 1.00 95.81 100 GLN A N 1
ATOM 760 C CA . GLN A 1 100 ? -1.705 8.346 9.229 1.00 95.81 100 GLN A CA 1
ATOM 761 C C . GLN A 1 100 ? -1.206 9.624 9.903 1.00 95.81 100 GLN A C 1
ATOM 763 O O . GLN A 1 100 ? -1.963 10.573 10.112 1.00 95.81 100 GLN A O 1
ATOM 768 N N . GLY A 1 101 ? 0.073 9.673 10.287 1.00 92.75 101 GLY A N 1
ATOM 769 C CA . GLY A 1 101 ? 0.620 10.830 11.014 1.00 92.75 101 GLY A CA 1
ATOM 770 C C . GLY A 1 101 ? -0.137 11.148 12.316 1.00 92.75 101 GLY A C 1
ATOM 771 O O . GLY A 1 101 ? -0.225 12.306 12.715 1.00 92.75 101 GLY A O 1
ATOM 772 N N . GLY A 1 102 ? -0.734 10.127 12.945 1.00 93.25 102 GLY A N 1
ATOM 773 C CA . GLY A 1 102 ? -1.576 10.264 14.138 1.00 93.25 102 GLY A CA 1
ATOM 774 C C . GLY A 1 102 ? -3.045 10.606 13.864 1.00 93.25 102 GLY A C 1
ATOM 775 O O . GLY A 1 102 ? -3.830 10.631 14.807 1.00 93.25 102 GLY A O 1
ATOM 776 N N . LYS A 1 103 ? -3.435 10.821 12.603 1.00 97.44 103 LYS A N 1
ATOM 777 C CA . LYS A 1 103 ? -4.808 11.161 12.214 1.00 97.44 103 LYS A CA 1
ATOM 778 C C . LYS A 1 103 ? -5.631 9.889 11.985 1.00 97.44 103 LYS A C 1
ATOM 780 O O . LYS A 1 103 ? -5.172 9.012 11.245 1.00 97.44 103 LYS A O 1
ATOM 785 N N . PRO A 1 104 ? -6.803 9.750 12.625 1.00 97.81 104 PRO A N 1
ATOM 786 C CA . PRO A 1 104 ? -7.716 8.655 12.341 1.00 97.81 104 PRO A CA 1
ATOM 787 C C . PRO A 1 104 ? -8.471 8.915 11.034 1.00 97.81 104 PRO A C 1
ATOM 789 O O . PRO A 1 104 ? -8.966 10.017 10.810 1.00 97.81 104 PRO A O 1
ATOM 792 N N . LEU A 1 105 ? -8.581 7.889 10.193 1.00 98.38 105 LEU A N 1
ATOM 793 C CA . LEU A 1 105 ? -9.443 7.924 9.009 1.00 98.38 105 LEU A CA 1
ATOM 794 C C . LEU A 1 105 ? -10.892 7.598 9.397 1.00 98.38 105 LEU A C 1
ATOM 796 O O . LEU A 1 105 ? -11.111 6.697 10.212 1.00 98.38 105 LEU A O 1
ATOM 800 N N . SER A 1 106 ? -11.865 8.303 8.812 1.00 98.12 106 SER A N 1
ATOM 801 C CA . SER A 1 106 ? -13.293 8.063 9.064 1.00 98.12 106 SER A CA 1
ATOM 802 C C . SER A 1 106 ? -13.757 6.726 8.474 1.00 98.12 106 SER A C 1
ATOM 804 O O . SER A 1 106 ? -13.222 6.261 7.467 1.00 98.12 106 SER A O 1
ATOM 806 N N . LEU A 1 107 ? -14.773 6.101 9.080 1.00 98.19 107 LEU A N 1
ATOM 807 C CA . LEU A 1 107 ? -15.333 4.838 8.576 1.00 98.19 107 LEU A CA 1
ATOM 808 C C . LEU A 1 107 ? -15.936 4.987 7.169 1.00 98.19 107 LEU A C 1
ATOM 810 O O . LEU A 1 107 ? -15.799 4.080 6.344 1.00 98.19 107 LEU A O 1
ATOM 814 N N . ASP A 1 108 ? -16.533 6.146 6.885 1.00 98.25 108 ASP A N 1
ATOM 815 C CA . ASP A 1 108 ? -17.083 6.475 5.568 1.00 98.25 108 ASP A CA 1
ATOM 816 C C . ASP A 1 108 ? -15.975 6.486 4.513 1.00 98.25 108 ASP A C 1
ATOM 818 O O . ASP A 1 108 ? -16.061 5.764 3.521 1.00 98.25 108 ASP A O 1
ATOM 822 N N . TYR A 1 109 ? -14.865 7.185 4.778 1.00 98.50 109 TYR A N 1
ATOM 823 C CA . TYR A 1 109 ? -13.727 7.214 3.861 1.00 98.50 109 TYR A CA 1
ATOM 824 C C . TYR A 1 109 ? -13.124 5.817 3.644 1.00 98.50 109 TYR A C 1
ATOM 826 O O . TYR A 1 109 ? -12.819 5.441 2.510 1.00 98.50 109 TYR A O 1
ATOM 834 N N . LEU A 1 110 ? -12.966 5.015 4.707 1.00 98.50 110 LEU A N 1
ATOM 835 C CA . LEU A 1 110 ? -12.461 3.640 4.583 1.00 98.50 110 LEU A CA 1
ATOM 836 C C . LEU A 1 110 ? -13.359 2.801 3.662 1.00 98.50 110 LEU A C 1
ATOM 838 O O . LEU A 1 110 ? -12.864 2.036 2.829 1.00 98.50 110 LEU A O 1
ATOM 842 N N . THR A 1 111 ? -14.675 2.970 3.778 1.00 98.31 111 THR A N 1
ATOM 843 C CA . THR A 1 111 ? -15.661 2.279 2.941 1.00 98.31 111 THR A CA 1
ATOM 844 C C . THR A 1 111 ? -15.611 2.768 1.496 1.00 98.31 111 THR A C 1
ATOM 846 O O . THR A 1 111 ? -15.574 1.950 0.576 1.00 98.31 111 THR A O 1
ATOM 849 N N . GLU A 1 112 ? -15.553 4.079 1.271 1.00 98.44 112 GLU A N 1
ATOM 850 C CA . GLU A 1 112 ? -15.491 4.675 -0.066 1.00 98.44 112 GLU A CA 1
ATOM 851 C C . GLU A 1 112 ? -14.210 4.278 -0.811 1.00 98.44 112 GLU A C 1
ATOM 853 O O . GLU A 1 112 ? -14.271 3.799 -1.948 1.00 98.44 112 GLU A O 1
ATOM 858 N N . ALA A 1 113 ? -13.049 4.401 -0.163 1.00 98.50 113 ALA A N 1
ATOM 859 C CA . ALA A 1 113 ? -11.755 4.096 -0.766 1.00 98.50 113 ALA A CA 1
ATOM 860 C C . ALA A 1 113 ? -11.617 2.610 -1.131 1.00 98.50 113 ALA A C 1
ATOM 862 O O . ALA A 1 113 ? -11.162 2.271 -2.227 1.00 98.50 113 ALA A O 1
ATOM 863 N N . THR A 1 114 ? -12.047 1.708 -0.245 1.00 98.50 114 THR A N 1
ATOM 864 C CA . THR A 1 114 ? -11.999 0.263 -0.521 1.00 98.50 114 THR A CA 1
ATOM 865 C C . THR A 1 114 ? -13.047 -0.167 -1.548 1.00 98.50 114 THR A C 1
ATOM 867 O O . THR A 1 114 ? -12.770 -1.035 -2.375 1.00 98.50 114 THR A O 1
ATOM 870 N N . SER A 1 115 ? -14.221 0.470 -1.579 1.00 98.44 115 SER A N 1
ATOM 871 C CA . SER A 1 115 ? -15.229 0.229 -2.622 1.00 98.44 115 SER A CA 1
ATOM 872 C C . SER A 1 115 ? -14.734 0.669 -4.000 1.00 98.44 115 SER A C 1
ATOM 874 O O . SER A 1 115 ? -14.888 -0.067 -4.975 1.00 98.44 115 SER A O 1
ATOM 876 N N . LEU A 1 116 ? -14.061 1.821 -4.079 1.00 98.19 116 LEU A N 1
ATOM 877 C CA . LEU A 1 116 ? -13.413 2.293 -5.302 1.00 98.19 116 LEU A CA 1
ATOM 878 C C . LEU A 1 116 ? -12.350 1.304 -5.804 1.00 98.19 116 LEU A C 1
ATOM 880 O O . LEU A 1 116 ? -12.313 0.983 -6.994 1.00 98.19 116 LEU A O 1
ATOM 884 N N . ALA A 1 117 ? -11.500 0.806 -4.904 1.00 97.75 117 ALA A N 1
ATOM 885 C CA . ALA A 1 117 ? -10.480 -0.186 -5.229 1.00 97.75 117 ALA A CA 1
ATOM 886 C C . ALA A 1 117 ? -11.099 -1.497 -5.746 1.00 97.75 117 ALA A C 1
ATOM 888 O O . ALA A 1 117 ? -10.675 -2.022 -6.778 1.00 97.75 117 ALA A O 1
ATOM 889 N N . ARG A 1 118 ? -12.162 -1.982 -5.094 1.00 97.31 118 ARG A N 1
ATOM 890 C CA . ARG A 1 118 ? -12.900 -3.183 -5.515 1.00 97.31 118 ARG A CA 1
ATOM 891 C C . ARG A 1 118 ? -13.558 -3.030 -6.880 1.00 97.31 118 ARG A C 1
ATOM 893 O O . ARG A 1 118 ? -13.506 -3.968 -7.669 1.00 97.31 118 ARG A O 1
ATOM 900 N N . ALA A 1 119 ? -14.104 -1.855 -7.195 1.00 97.25 119 ALA A N 1
ATOM 901 C CA . ALA A 1 119 ? -14.657 -1.570 -8.522 1.00 97.25 119 ALA A CA 1
ATOM 902 C C . ALA A 1 119 ? -13.609 -1.707 -9.647 1.00 97.25 119 ALA A C 1
ATOM 904 O O . ALA A 1 119 ? -13.968 -1.949 -10.796 1.00 97.25 119 ALA A O 1
ATOM 905 N N . HIS A 1 120 ? -12.318 -1.613 -9.309 1.00 96.12 120 HIS A N 1
ATOM 906 C CA . HIS A 1 120 ? -11.187 -1.804 -10.221 1.00 96.12 120 HIS A CA 1
ATOM 907 C C . HIS A 1 120 ? -10.464 -3.146 -10.010 1.00 96.12 120 HIS A C 1
ATOM 909 O O . HIS A 1 120 ? -9.339 -3.323 -10.475 1.00 96.12 120 HIS A O 1
ATOM 915 N N . ASN A 1 121 ? -11.097 -4.107 -9.327 1.00 96.19 121 ASN A N 1
ATOM 916 C CA . ASN A 1 121 ? -10.547 -5.436 -9.040 1.00 96.19 121 ASN A CA 1
ATOM 917 C C . ASN A 1 121 ? -9.207 -5.410 -8.276 1.00 96.19 121 ASN A C 1
ATOM 919 O O . ASN A 1 121 ? -8.341 -6.266 -8.488 1.00 96.19 121 ASN A O 1
ATOM 923 N N . LEU A 1 122 ? -9.020 -4.422 -7.398 1.00 97.62 122 LEU A N 1
ATOM 924 C CA . LEU A 1 122 ? -7.838 -4.302 -6.548 1.00 97.62 122 LEU A CA 1
ATOM 925 C C . LEU A 1 122 ? -8.087 -4.928 -5.173 1.00 97.62 122 LEU A C 1
ATOM 927 O O . LEU A 1 122 ? -9.179 -4.813 -4.618 1.00 97.62 122 LEU A O 1
ATOM 931 N N . GLY A 1 123 ? -7.044 -5.529 -4.599 1.00 97.81 123 GLY A N 1
ATOM 932 C CA . GLY A 1 123 ? -7.035 -5.862 -3.176 1.00 97.81 123 GLY A CA 1
ATOM 933 C C . GLY A 1 123 ? -6.857 -4.612 -2.312 1.00 97.81 123 GLY A C 1
ATOM 934 O O . GLY A 1 123 ? -6.378 -3.578 -2.785 1.00 97.81 123 GLY A O 1
ATOM 935 N N . CYS A 1 124 ? -7.192 -4.721 -1.032 1.00 98.44 124 CYS A N 1
ATOM 936 C CA . CYS A 1 124 ? -7.061 -3.660 -0.039 1.00 98.44 124 CYS A CA 1
ATOM 937 C C . CYS A 1 124 ? -6.233 -4.141 1.163 1.00 98.44 124 CYS A C 1
ATOM 939 O O . CYS A 1 124 ? -6.585 -5.1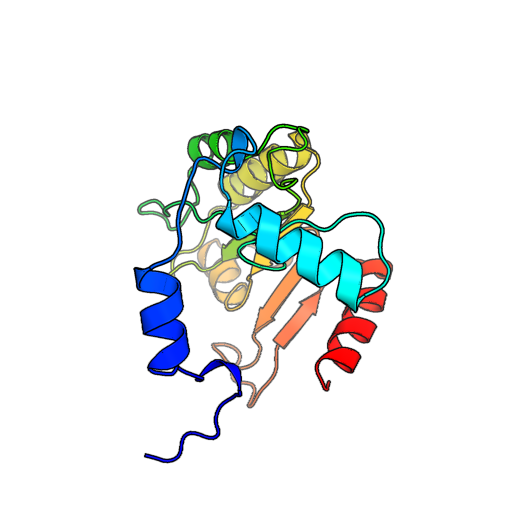19 1.829 1.00 98.44 124 CYS A O 1
ATOM 941 N N . HIS A 1 125 ? -5.148 -3.429 1.468 1.00 98.38 125 HIS A N 1
ATOM 942 C CA . HIS A 1 125 ? -4.323 -3.639 2.658 1.00 98.38 125 HIS A CA 1
ATOM 943 C C . HIS A 1 125 ? -4.428 -2.453 3.615 1.00 98.38 125 HIS A C 1
ATOM 945 O O . HIS A 1 125 ? -4.349 -1.299 3.188 1.00 98.38 125 HIS A O 1
ATOM 951 N N . LEU A 1 126 ? -4.541 -2.748 4.908 1.00 98.50 126 LEU A N 1
ATOM 952 C CA . LEU A 1 126 ? -4.417 -1.768 5.978 1.00 98.50 126 LEU A CA 1
ATOM 953 C C . LEU A 1 126 ? -3.066 -1.917 6.684 1.00 98.50 126 LEU A C 1
ATOM 955 O O . LEU A 1 126 ? -2.836 -2.914 7.374 1.00 98.50 126 LEU A O 1
ATOM 959 N N . ASP A 1 127 ? -2.216 -0.893 6.603 1.00 98.12 127 ASP A N 1
ATOM 960 C CA . ASP A 1 127 ? -1.195 -0.671 7.626 1.00 98.12 127 ASP A CA 1
ATOM 961 C C . ASP A 1 127 ? -1.881 -0.113 8.879 1.00 98.12 127 ASP A C 1
ATOM 963 O O . ASP A 1 127 ? -2.164 1.077 9.027 1.00 98.12 127 ASP A O 1
ATOM 967 N N . GLY A 1 128 ? -2.203 -1.037 9.774 1.00 96.12 128 GLY A N 1
ATOM 968 C CA . GLY A 1 128 ? -2.855 -0.806 11.047 1.00 96.12 128 GLY A CA 1
ATOM 969 C C . GLY A 1 128 ? -1.865 -0.761 12.204 1.00 96.12 128 GLY A C 1
ATOM 970 O O . GLY A 1 128 ? -2.211 -1.165 13.318 1.00 96.12 128 GLY A O 1
ATOM 971 N N . ALA A 1 129 ? -0.631 -0.284 11.991 1.00 91.81 129 ALA A N 1
ATOM 972 C CA . ALA A 1 129 ? 0.376 -0.185 13.048 1.00 91.81 129 ALA A CA 1
ATOM 973 C C . ALA A 1 129 ? -0.134 0.501 14.330 1.00 91.81 129 ALA A C 1
ATOM 975 O O . ALA A 1 129 ? 0.400 0.244 15.412 1.00 91.81 129 ALA A O 1
ATOM 976 N N . ARG A 1 130 ? -1.145 1.371 14.209 1.00 96.75 130 ARG A N 1
ATOM 977 C CA . ARG A 1 130 ? -1.847 2.042 15.314 1.00 96.75 130 ARG A CA 1
ATOM 978 C C . ARG A 1 130 ? -3.373 1.931 15.191 1.00 96.75 130 ARG A C 1
ATOM 980 O O . ARG A 1 130 ? -4.090 2.830 15.624 1.00 96.75 130 ARG A O 1
ATOM 987 N N . VAL A 1 131 ? -3.887 0.836 14.630 1.00 97.62 131 VAL A N 1
ATOM 988 C CA . VAL A 1 131 ? -5.328 0.684 14.346 1.00 97.62 131 VAL A CA 1
ATOM 989 C C . VAL A 1 131 ? -6.203 0.762 15.601 1.00 97.62 131 VAL A C 1
ATOM 991 O O . VAL A 1 131 ? -7.303 1.297 15.550 1.00 97.62 131 VAL A O 1
ATOM 994 N N . PHE A 1 132 ? -5.704 0.322 16.760 1.00 97.50 132 PHE A N 1
ATOM 995 C CA . PHE A 1 132 ? -6.429 0.462 18.029 1.00 97.50 132 PHE A CA 1
ATOM 996 C C . PHE A 1 132 ? -6.590 1.926 18.455 1.00 97.50 132 PHE A C 1
ATOM 998 O O . PHE A 1 132 ? -7.635 2.294 18.981 1.00 97.50 132 PHE A O 1
ATOM 1005 N N . ASN A 1 133 ? -5.596 2.781 18.187 1.00 97.94 133 ASN A N 1
ATOM 1006 C CA . ASN A 1 133 ? -5.728 4.220 18.412 1.00 97.94 133 ASN A CA 1
ATOM 1007 C C . ASN A 1 133 ? -6.781 4.822 17.476 1.00 97.94 133 ASN A C 1
ATOM 1009 O O . ASN A 1 133 ? -7.577 5.641 17.924 1.00 97.94 133 ASN A O 1
ATOM 1013 N N . ALA A 1 134 ? -6.801 4.399 16.206 1.00 97.88 134 ALA A N 1
ATOM 1014 C CA . ALA A 1 134 ? -7.819 4.830 15.252 1.00 97.88 134 ALA A CA 1
ATOM 1015 C C . ALA A 1 134 ? -9.226 4.435 15.724 1.00 97.88 134 ALA A C 1
ATOM 1017 O O . ALA A 1 134 ? -10.091 5.297 15.807 1.00 97.88 134 ALA A O 1
ATOM 1018 N N . ALA A 1 135 ? -9.421 3.169 16.108 1.00 97.69 135 ALA A N 1
ATOM 1019 C CA . ALA A 1 135 ? -10.690 2.628 16.599 1.00 97.69 135 ALA A CA 1
ATOM 1020 C C . ALA A 1 135 ? -11.236 3.404 17.810 1.00 97.69 135 ALA A C 1
ATOM 1022 O O . ALA A 1 135 ? -12.398 3.803 17.822 1.00 97.69 135 ALA A O 1
ATOM 1023 N N . ILE A 1 136 ? -10.375 3.697 18.791 1.00 98.06 136 ILE A N 1
ATOM 1024 C CA . ILE A 1 136 ? -10.737 4.534 19.944 1.00 98.06 136 ILE A CA 1
ATOM 1025 C C . ILE A 1 136 ? -11.124 5.946 19.488 1.00 98.06 136 ILE A C 1
ATOM 1027 O O . ILE A 1 136 ? -12.134 6.479 19.940 1.00 98.06 136 ILE A O 1
ATOM 1031 N N . ALA A 1 137 ? -10.344 6.553 18.590 1.00 98.00 137 ALA A N 1
ATOM 1032 C CA . ALA A 1 137 ? -10.565 7.928 18.150 1.00 98.00 137 ALA A CA 1
ATOM 1033 C C . ALA A 1 137 ? -11.854 8.107 17.329 1.00 98.00 137 ALA A C 1
ATOM 1035 O O . ALA A 1 137 ? -12.503 9.141 17.452 1.00 98.00 137 ALA A O 1
ATOM 1036 N N . VAL A 1 138 ? -12.240 7.110 16.527 1.00 97.19 138 VAL A N 1
ATOM 1037 C CA . VAL A 1 138 ? -13.511 7.118 15.776 1.00 97.19 138 VAL A CA 1
ATOM 1038 C C . VAL A 1 138 ? -14.680 6.531 16.571 1.00 97.19 138 VAL A C 1
ATOM 1040 O O . VAL A 1 138 ? -15.786 6.450 16.048 1.00 97.19 138 VAL A O 1
ATOM 1043 N N . ASN A 1 139 ? -14.448 6.136 17.828 1.00 98.06 139 ASN A N 1
ATOM 1044 C CA . ASN A 1 139 ? -15.433 5.526 18.719 1.00 98.06 139 ASN A CA 1
ATOM 1045 C C . ASN A 1 139 ? -16.147 4.307 18.099 1.00 98.06 139 ASN A C 1
ATOM 1047 O O . ASN A 1 139 ? -17.372 4.199 18.148 1.00 98.06 139 ASN A O 1
ATOM 1051 N N . ALA A 1 140 ? -15.369 3.389 17.522 1.00 96.81 140 ALA A N 1
ATOM 1052 C CA . ALA A 1 140 ? -15.878 2.159 16.922 1.00 96.81 140 ALA A CA 1
ATOM 1053 C C . ALA A 1 140 ? -15.029 0.941 17.324 1.00 96.81 140 ALA A C 1
ATOM 1055 O O . ALA A 1 140 ? -13.831 1.074 17.600 1.00 96.81 140 ALA A O 1
ATOM 1056 N N . PRO A 1 141 ? -15.604 -0.274 17.336 1.00 97.88 141 PRO A N 1
ATOM 1057 C CA . PRO A 1 141 ? -14.832 -1.502 17.453 1.00 97.88 141 PRO A CA 1
ATOM 1058 C C . PRO A 1 141 ? -13.742 -1.586 16.379 1.00 97.88 141 PRO A C 1
ATOM 1060 O O . PRO A 1 141 ? -13.967 -1.276 15.210 1.00 97.88 141 PRO A O 1
ATOM 1063 N N . VAL A 1 142 ? -12.562 -2.099 16.741 1.00 97.12 142 VAL A N 1
ATOM 1064 C CA . VAL A 1 142 ? -11.459 -2.300 15.778 1.00 97.12 142 VAL A CA 1
ATOM 1065 C C . VAL A 1 142 ? -11.867 -3.198 14.602 1.00 97.12 142 VAL A C 1
ATOM 1067 O O . VAL A 1 142 ? -11.351 -3.046 13.499 1.00 97.12 142 VAL A O 1
ATOM 1070 N N . SER A 1 143 ? -12.826 -4.105 14.815 1.00 97.25 143 SER A N 1
ATOM 1071 C CA . SER A 1 143 ? -13.398 -4.946 13.764 1.00 97.25 143 SER A CA 1
ATOM 1072 C C . SER A 1 143 ? -14.094 -4.138 12.674 1.00 97.25 143 SER A C 1
ATOM 1074 O O . SER A 1 143 ? -13.998 -4.523 11.517 1.00 97.25 143 SER A O 1
ATOM 1076 N N . GLU A 1 144 ? -14.743 -3.020 13.006 1.00 97.31 144 GLU A N 1
ATOM 1077 C CA . GLU A 1 144 ? -15.408 -2.162 12.018 1.00 97.31 144 GLU A CA 1
ATOM 1078 C C . GLU A 1 144 ? -14.393 -1.375 11.187 1.00 97.31 144 GLU A C 1
ATOM 1080 O O . GLU A 1 144 ? -14.512 -1.321 9.967 1.00 97.31 144 GLU A O 1
ATOM 1085 N N . VAL A 1 145 ? -13.331 -0.862 11.819 1.00 97.69 145 VAL A N 1
ATOM 1086 C CA . VAL A 1 145 ? -12.218 -0.192 11.116 1.00 97.69 145 VAL A CA 1
ATOM 1087 C C . VAL A 1 145 ? -11.520 -1.147 10.137 1.00 97.69 145 VAL A C 1
ATOM 1089 O O . VAL A 1 145 ? -11.102 -0.750 9.052 1.00 97.69 145 VAL A O 1
ATOM 109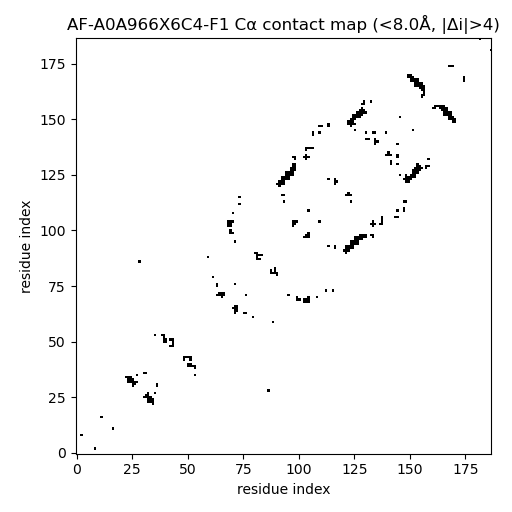2 N N . CYS A 1 146 ? -11.387 -2.416 10.524 1.00 97.56 146 CYS A N 1
ATOM 1093 C CA . CYS A 1 146 ? -10.688 -3.442 9.756 1.00 97.56 146 CYS A CA 1
ATOM 1094 C C . CYS A 1 146 ? -11.556 -4.136 8.694 1.00 97.56 146 CYS A C 1
ATOM 1096 O O . CYS A 1 146 ? -11.004 -4.657 7.727 1.00 97.56 146 CYS A O 1
ATOM 1098 N N . ALA A 1 147 ? -12.882 -4.169 8.862 1.00 97.50 147 ALA A N 1
ATOM 1099 C CA . ALA A 1 147 ? -13.802 -4.930 8.010 1.00 97.50 147 ALA A CA 1
ATOM 1100 C C . ALA A 1 147 ? -13.672 -4.654 6.498 1.00 97.50 147 ALA A C 1
ATOM 1102 O O . ALA A 1 147 ? -13.804 -5.601 5.719 1.00 97.50 147 ALA A O 1
ATOM 1103 N N . PRO A 1 148 ? -13.385 -3.420 6.037 1.00 97.81 148 PRO A N 1
ATOM 1104 C CA . PRO A 1 148 ? -13.264 -3.152 4.609 1.00 97.81 148 PRO A CA 1
ATOM 1105 C C . PRO A 1 148 ? -12.009 -3.740 3.945 1.00 97.81 148 PRO A C 1
ATOM 1107 O O . PRO A 1 148 ? -11.934 -3.711 2.718 1.00 97.81 148 PRO A O 1
ATOM 1110 N N . PHE A 1 149 ? -11.037 -4.273 4.691 1.00 98.44 149 PHE A N 1
ATOM 1111 C CA . PHE A 1 149 ? -9.732 -4.685 4.163 1.00 98.44 149 PHE A CA 1
ATOM 1112 C C . PHE A 1 149 ? -9.581 -6.202 4.014 1.00 98.44 149 PHE A C 1
ATOM 1114 O O . PHE A 1 149 ? -10.039 -6.974 4.853 1.00 98.44 149 PHE A O 1
ATOM 1121 N N . ASP A 1 150 ? -8.853 -6.636 2.981 1.00 97.38 150 ASP A N 1
ATOM 1122 C CA . ASP A 1 150 ? -8.543 -8.057 2.762 1.00 97.38 150 ASP A CA 1
ATOM 1123 C C . ASP A 1 150 ? -7.405 -8.535 3.673 1.00 97.38 150 ASP A C 1
ATOM 1125 O O . ASP A 1 150 ? -7.312 -9.712 4.036 1.00 97.38 150 ASP A O 1
ATOM 1129 N N . THR A 1 151 ? -6.504 -7.611 4.020 1.00 97.38 151 THR A N 1
ATOM 1130 C CA . THR A 1 151 ? -5.367 -7.863 4.904 1.00 97.38 151 THR A CA 1
ATOM 1131 C C . THR A 1 151 ? -5.061 -6.672 5.790 1.00 97.38 151 THR A C 1
ATOM 1133 O O . THR A 1 151 ? -5.208 -5.525 5.375 1.00 97.38 151 THR A O 1
ATOM 1136 N N . ILE A 1 152 ? -4.578 -6.950 6.999 1.00 97.56 152 ILE A N 1
ATOM 1137 C CA . ILE A 1 152 ? -4.232 -5.936 7.996 1.00 97.56 152 ILE A CA 1
ATOM 1138 C C . ILE A 1 152 ? -2.872 -6.273 8.603 1.00 97.56 152 ILE A C 1
ATOM 1140 O O . ILE A 1 152 ? -2.635 -7.413 9.001 1.00 97.56 152 ILE A O 1
ATOM 1144 N N . SER A 1 153 ? -1.999 -5.280 8.723 1.00 91.81 153 SER A N 1
ATOM 1145 C CA . SER A 1 153 ? -0.786 -5.357 9.539 1.00 91.81 153 SER A CA 1
ATOM 1146 C C . SER A 1 153 ? -1.013 -4.631 10.862 1.00 91.81 153 SER A C 1
ATOM 1148 O O . SER A 1 153 ? -1.357 -3.458 10.861 1.00 91.81 153 SER A O 1
ATOM 1150 N N . ILE A 1 154 ? -0.804 -5.292 12.000 1.00 92.44 154 ILE A N 1
ATOM 1151 C CA . ILE A 1 154 ? -0.900 -4.677 13.334 1.00 92.44 154 ILE A CA 1
ATOM 1152 C C . ILE A 1 154 ? 0.469 -4.699 13.999 1.00 92.44 154 ILE A C 1
ATOM 1154 O O . ILE A 1 154 ? 1.128 -5.737 14.044 1.00 92.44 154 ILE A O 1
ATOM 1158 N N . CYS A 1 155 ? 0.883 -3.572 14.575 1.00 82.38 155 CYS A N 1
ATOM 1159 C CA . CYS A 1 155 ? 2.100 -3.502 15.373 1.00 82.38 155 CYS A CA 1
ATOM 1160 C C . CYS A 1 155 ? 1.777 -3.682 16.859 1.00 82.38 155 CYS A C 1
ATOM 1162 O O . CYS A 1 155 ? 0.928 -2.976 17.400 1.00 82.38 155 CYS A O 1
ATOM 1164 N N . LEU A 1 156 ? 2.474 -4.604 17.524 1.00 72.38 156 LEU A N 1
ATOM 1165 C CA . LEU A 1 156 ? 2.300 -4.864 18.956 1.00 72.38 156 LEU A CA 1
ATOM 1166 C C . LEU A 1 156 ? 3.277 -4.029 19.804 1.00 72.38 156 LEU A C 1
ATOM 1168 O O . LEU A 1 156 ? 2.968 -3.622 20.922 1.00 72.38 156 LEU A O 1
ATOM 1172 N N . SER A 1 157 ? 4.435 -3.684 19.242 1.00 81.19 157 SER A N 1
ATOM 1173 C CA . SER A 1 157 ? 5.529 -3.013 19.953 1.00 81.19 157 SER A CA 1
ATOM 1174 C C . SER A 1 157 ? 5.501 -1.484 19.853 1.00 81.19 157 SER A C 1
ATOM 1176 O O . SER A 1 157 ? 6.540 -0.836 19.740 1.00 81.19 157 SER A O 1
ATOM 1178 N N . LYS A 1 158 ? 4.299 -0.899 19.813 1.00 87.81 158 LYS A N 1
ATOM 1179 C CA . LYS A 1 158 ? 4.068 0.558 19.838 1.00 87.81 158 LYS A CA 1
ATOM 1180 C C . LYS A 1 158 ? 3.190 0.914 21.040 1.00 87.81 158 LYS A C 1
ATOM 1182 O O . LYS A 1 158 ? 3.565 0.628 22.170 1.00 87.81 158 LYS A O 1
ATOM 1187 N N . GLY A 1 159 ? 2.004 1.484 20.809 1.00 81.56 159 GLY A N 1
ATOM 1188 C CA . GLY A 1 159 ? 1.069 1.873 21.870 1.00 81.56 159 GLY A CA 1
ATOM 1189 C C . GLY A 1 159 ? 0.549 0.706 22.719 1.00 81.56 159 GLY A C 1
ATOM 1190 O O . GLY A 1 159 ? 0.060 0.943 23.814 1.00 81.56 159 GLY A O 1
ATOM 1191 N N . LEU A 1 160 ? 0.683 -0.539 22.242 1.00 83.06 160 LEU A N 1
ATOM 1192 C CA . LEU A 1 160 ? 0.313 -1.752 22.983 1.00 83.06 160 LEU A CA 1
ATOM 1193 C C . LEU A 1 160 ? 1.425 -2.274 23.916 1.00 83.06 160 LEU A C 1
ATOM 1195 O O . LEU A 1 160 ? 1.173 -3.178 24.706 1.00 83.06 160 LEU A O 1
ATOM 1199 N N . GLY A 1 161 ? 2.639 -1.718 23.846 1.00 83.44 161 GLY A N 1
ATOM 1200 C CA . GLY A 1 161 ? 3.686 -1.946 24.845 1.00 83.44 161 GLY A CA 1
ATOM 1201 C C . GLY A 1 161 ? 4.387 -3.309 24.817 1.00 83.44 161 GLY A C 1
ATOM 1202 O O . GLY A 1 161 ? 5.081 -3.632 25.779 1.00 83.44 161 GLY A O 1
ATOM 1203 N N . THR A 1 162 ? 4.255 -4.121 23.759 1.00 82.50 162 THR A N 1
ATOM 1204 C CA . THR A 1 162 ? 5.031 -5.374 23.681 1.00 82.50 162 THR A CA 1
ATOM 1205 C C . THR A 1 162 ? 6.510 -5.092 23.383 1.00 82.50 162 THR A C 1
ATOM 1207 O O . THR A 1 162 ? 6.827 -4.110 22.708 1.00 82.50 162 THR A O 1
ATOM 1210 N N . PRO A 1 163 ? 7.451 -5.949 23.827 1.00 72.00 163 PRO A N 1
ATOM 1211 C CA . PRO A 1 163 ? 8.879 -5.728 23.575 1.00 72.00 163 PRO A CA 1
ATOM 1212 C C . PRO A 1 163 ? 9.241 -5.799 22.084 1.00 72.00 163 PRO A C 1
ATOM 1214 O O . PRO A 1 163 ? 10.178 -5.147 21.636 1.00 72.00 163 PRO A O 1
ATOM 1217 N N . MET A 1 164 ? 8.504 -6.594 21.306 1.00 85.50 164 MET A N 1
ATOM 1218 C CA . MET A 1 164 ? 8.671 -6.741 19.861 1.00 85.50 164 MET A CA 1
ATOM 1219 C C . MET A 1 164 ? 7.404 -7.327 19.227 1.00 85.50 164 MET A C 1
ATOM 1221 O O . ME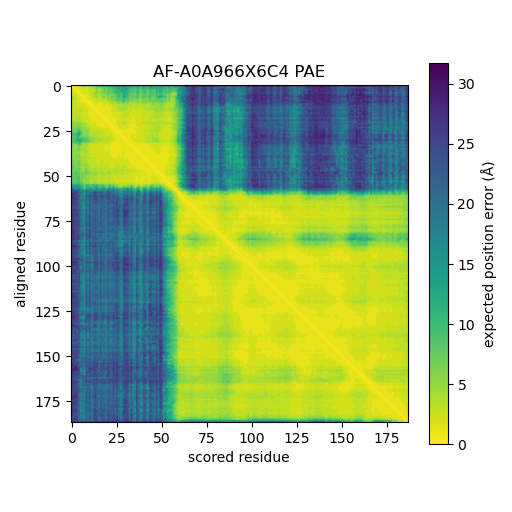T A 1 164 ? 6.546 -7.883 19.920 1.00 85.50 164 MET A O 1
ATOM 1225 N N . GLY A 1 165 ? 7.321 -7.246 17.899 1.00 77.94 165 GLY A N 1
ATOM 1226 C CA . GLY A 1 165 ? 6.383 -8.032 17.101 1.00 77.94 165 GLY A CA 1
ATOM 1227 C C . GLY A 1 165 ? 5.358 -7.215 16.319 1.00 77.94 165 GLY A C 1
ATOM 1228 O O . GLY A 1 165 ? 4.951 -6.111 16.685 1.00 77.94 165 GLY A O 1
ATOM 1229 N N . SER A 1 166 ? 4.940 -7.785 15.196 1.00 86.44 166 SER A N 1
ATOM 1230 C CA . SER A 1 166 ? 3.820 -7.330 14.374 1.00 86.44 166 SER A CA 1
ATOM 1231 C C . SER A 1 166 ? 3.113 -8.551 13.792 1.00 86.44 166 SER A C 1
ATOM 1233 O O . SER A 1 166 ? 3.712 -9.623 13.677 1.00 86.44 166 SER A O 1
ATOM 1235 N N . VAL A 1 167 ? 1.836 -8.404 13.461 1.00 92.19 167 VAL A N 1
ATOM 1236 C CA . VAL A 1 167 ? 0.975 -9.492 12.995 1.00 92.19 167 VAL A CA 1
ATOM 1237 C C . VAL A 1 167 ? 0.365 -9.101 11.659 1.00 92.19 167 VAL A C 1
ATOM 1239 O O . VAL A 1 167 ? -0.246 -8.042 11.556 1.00 92.19 167 VAL A O 1
ATOM 1242 N N . LEU A 1 168 ? 0.516 -9.969 10.658 1.00 94.06 168 LEU A N 1
ATOM 1243 C CA . LEU A 1 168 ? -0.242 -9.901 9.412 1.00 94.06 168 LEU A CA 1
ATOM 1244 C C . LEU A 1 168 ? -1.489 -10.780 9.546 1.00 94.06 168 LEU A C 1
ATOM 1246 O O . LEU A 1 168 ? -1.385 -11.964 9.872 1.00 94.06 168 LEU A O 1
ATOM 1250 N N . ILE A 1 169 ? -2.647 -10.196 9.275 1.00 96.12 169 ILE A N 1
ATOM 1251 C CA . ILE A 1 169 ? -3.969 -10.814 9.358 1.00 96.12 169 ILE A CA 1
ATOM 1252 C C . ILE A 1 169 ? -4.572 -10.815 7.952 1.00 96.12 169 ILE A C 1
ATOM 1254 O O . ILE A 1 169 ? -4.406 -9.855 7.202 1.00 96.12 169 ILE A O 1
ATOM 1258 N N . GLY A 1 170 ? -5.257 -11.894 7.588 1.00 93.38 170 GLY A N 1
ATOM 1259 C CA . GLY A 1 170 ? -5.930 -12.059 6.303 1.00 93.38 170 GLY A CA 1
ATOM 1260 C C . GLY A 1 170 ? -6.567 -13.441 6.205 1.00 93.38 170 GLY A C 1
ATOM 1261 O O . GLY A 1 170 ? -6.605 -14.184 7.190 1.00 93.38 170 GLY A O 1
ATOM 1262 N N . ASN A 1 171 ? -7.045 -13.808 5.017 1.00 93.06 171 ASN A N 1
ATOM 1263 C CA . ASN A 1 171 ? -7.610 -15.139 4.798 1.00 93.06 171 ASN A CA 1
ATOM 1264 C C . ASN A 1 171 ? -6.549 -16.257 4.906 1.00 93.06 171 ASN A C 1
ATOM 1266 O O . ASN A 1 171 ? -5.337 -16.020 4.856 1.00 93.06 171 ASN A O 1
ATOM 1270 N N . HIS A 1 172 ? -7.019 -17.498 5.048 1.00 92.44 172 HIS A N 1
ATOM 1271 C CA . HIS A 1 172 ? -6.162 -18.661 5.277 1.00 92.44 172 HIS A CA 1
ATOM 1272 C C . HIS A 1 172 ? -5.113 -18.863 4.169 1.00 92.44 172 HIS A C 1
ATOM 1274 O O . HIS A 1 172 ? -3.932 -19.089 4.453 1.00 92.44 172 HIS A O 1
ATOM 1280 N N . ASP A 1 173 ? -5.518 -18.736 2.906 1.00 92.88 173 ASP A N 1
ATOM 1281 C CA . ASP A 1 173 ? -4.637 -18.941 1.754 1.00 92.88 173 ASP A CA 1
ATOM 1282 C C . ASP A 1 173 ? -3.528 -17.890 1.692 1.00 92.88 173 ASP A C 1
ATOM 1284 O O . ASP A 1 173 ? -2.362 -18.205 1.429 1.00 92.88 173 ASP A O 1
ATOM 1288 N N . LEU A 1 174 ? -3.871 -16.635 1.979 1.00 93.12 174 LEU A N 1
ATOM 1289 C CA . LEU A 1 174 ? -2.924 -15.534 2.025 1.00 93.12 174 LEU A CA 1
ATOM 1290 C C . LEU A 1 174 ? -1.951 -15.703 3.183 1.00 93.12 174 LEU A C 1
ATOM 1292 O O . LEU A 1 174 ? -0.746 -15.599 2.968 1.00 93.12 174 LEU A O 1
ATOM 1296 N N . VAL A 1 175 ? -2.434 -16.024 4.385 1.00 88.81 175 VAL A N 1
ATOM 1297 C CA . VAL A 1 175 ? -1.568 -16.272 5.549 1.00 88.81 175 VAL A CA 1
ATOM 1298 C C . VAL A 1 175 ? -0.631 -17.456 5.286 1.00 88.81 175 VAL A C 1
ATOM 1300 O O . VAL A 1 175 ? 0.541 -17.413 5.663 1.00 88.81 175 VAL A O 1
ATOM 1303 N N . THR A 1 176 ? -1.094 -18.486 4.576 1.00 92.56 176 THR A N 1
ATOM 1304 C CA . THR A 1 176 ? -0.266 -19.636 4.181 1.00 92.56 176 THR A CA 1
ATOM 1305 C C . THR A 1 176 ? 0.866 -19.211 3.241 1.00 92.56 176 THR A C 1
ATOM 1307 O O . THR A 1 176 ? 2.032 -19.536 3.486 1.00 92.56 176 THR A O 1
ATOM 1310 N N . LYS A 1 177 ? 0.565 -18.408 2.210 1.00 92.44 177 LYS A N 1
ATOM 1311 C CA . LYS A 1 177 ? 1.581 -17.813 1.321 1.00 92.44 177 LYS A CA 1
ATOM 1312 C C . LYS A 1 177 ? 2.529 -16.888 2.088 1.00 92.44 177 LYS A C 1
ATOM 1314 O O . LYS A 1 177 ? 3.742 -16.968 1.907 1.00 92.44 177 LYS A O 1
ATOM 1319 N N . ALA A 1 178 ? 2.000 -16.056 2.983 1.00 87.81 178 ALA A N 1
ATOM 1320 C CA . ALA A 1 178 ? 2.781 -15.130 3.794 1.00 87.81 178 ALA A CA 1
ATOM 1321 C C . ALA A 1 178 ? 3.765 -15.856 4.719 1.00 87.81 178 ALA A C 1
ATOM 1323 O O . ALA A 1 178 ? 4.900 -15.414 4.852 1.00 87.81 178 ALA A O 1
ATOM 1324 N N . ARG A 1 179 ? 3.398 -17.006 5.302 1.00 89.06 179 ARG A N 1
ATOM 1325 C CA . ARG A 1 179 ? 4.330 -17.837 6.090 1.00 89.06 179 ARG A CA 1
ATOM 1326 C C . ARG A 1 179 ? 5.509 -18.338 5.256 1.00 89.06 179 ARG A C 1
ATOM 1328 O O . ARG A 1 179 ? 6.632 -18.352 5.754 1.00 89.06 179 ARG A O 1
ATOM 1335 N N . ARG A 1 180 ? 5.279 -18.708 3.990 1.00 86.56 180 ARG A N 1
ATOM 1336 C CA . ARG A 1 180 ? 6.357 -19.101 3.066 1.00 86.56 180 ARG A CA 1
ATOM 1337 C C . ARG A 1 180 ? 7.294 -17.930 2.773 1.00 86.56 180 ARG A C 1
ATOM 1339 O O . ARG A 1 180 ? 8.507 -18.104 2.843 1.00 86.56 180 ARG A O 1
ATOM 1346 N N . TRP A 1 181 ? 6.740 -16.750 2.496 1.00 88.56 181 TRP A N 1
ATOM 1347 C CA . TRP A 1 181 ? 7.527 -15.529 2.296 1.00 88.56 181 TRP A CA 1
ATOM 1348 C C . TRP A 1 181 ? 8.313 -15.136 3.541 1.00 88.56 181 TRP A C 1
ATOM 1350 O O . TRP A 1 181 ? 9.504 -14.867 3.445 1.00 88.56 181 TRP A O 1
ATOM 1360 N N . ARG A 1 182 ? 7.686 -15.194 4.719 1.00 87.62 182 ARG A N 1
ATOM 1361 C CA . ARG A 1 182 ? 8.353 -14.957 6.000 1.00 87.62 182 ARG A CA 1
ATOM 1362 C C . ARG A 1 182 ? 9.573 -15.867 6.148 1.00 87.62 182 ARG A C 1
ATOM 1364 O O . ARG A 1 182 ? 10.661 -15.367 6.414 1.00 87.62 182 ARG A O 1
ATOM 1371 N N . LYS A 1 183 ? 9.422 -17.165 5.843 1.00 83.44 183 LYS A N 1
ATOM 1372 C CA . LYS A 1 183 ? 10.531 -18.123 5.927 1.00 83.44 183 LYS A CA 1
ATOM 1373 C C . LYS A 1 183 ? 11.654 -17.811 4.942 1.00 83.44 183 LYS A C 1
ATOM 1375 O O . LYS A 1 183 ? 12.821 -17.925 5.304 1.00 83.44 183 LYS A O 1
ATOM 1380 N N . MET A 1 184 ? 11.303 -17.408 3.721 1.00 81.19 184 MET A N 1
ATOM 1381 C CA . MET A 1 184 ? 12.266 -16.987 2.698 1.00 81.19 184 MET A CA 1
ATOM 1382 C C . MET A 1 184 ? 13.065 -15.750 3.134 1.00 81.19 184 MET A C 1
ATOM 1384 O O . MET A 1 184 ? 14.254 -15.665 2.852 1.00 81.19 184 MET A O 1
ATOM 1388 N N . LEU A 1 185 ? 12.431 -14.833 3.867 1.00 80.94 185 LEU A N 1
ATOM 1389 C CA . LEU A 1 185 ? 13.033 -13.606 4.396 1.00 80.94 185 LEU A CA 1
ATOM 1390 C C . LEU A 1 185 ? 13.737 -13.801 5.756 1.00 80.94 185 LEU A C 1
ATOM 1392 O O . LEU A 1 185 ? 14.082 -12.822 6.412 1.00 80.94 185 LEU A O 1
ATOM 1396 N N . GLY A 1 186 ? 13.953 -15.048 6.193 1.00 78.94 186 GLY A N 1
ATOM 1397 C CA . GLY A 1 186 ? 14.691 -15.365 7.422 1.00 78.94 186 GLY A CA 1
ATOM 1398 C C . GLY A 1 186 ? 13.847 -15.493 8.698 1.00 78.94 186 GLY A C 1
ATOM 1399 O O . GLY A 1 186 ? 14.425 -15.558 9.781 1.00 78.94 186 GLY A O 1
ATOM 1400 N N . GLY A 1 187 ? 12.511 -15.563 8.588 1.00 50.84 187 GLY A N 1
ATOM 1401 C CA . GLY A 1 187 ? 11.559 -15.743 9.703 1.00 50.84 187 GLY A CA 1
ATOM 1402 C C . GLY A 1 187 ? 10.717 -17.019 9.649 1.00 50.84 187 GLY A C 1
ATOM 1403 O O . GLY A 1 187 ? 9.744 -17.094 8.865 1.00 50.84 187 GLY A O 1
#

Solvent-accessible surface area (backbone atoms only — not comparable to full-atom values): 11289 Å² total; per-residue (Å²): 135,90,78,87,89,50,80,83,73,66,70,82,50,70,69,52,51,56,48,64,76,64,56,59,78,54,48,64,92,80,68,57,18,60,48,60,53,50,52,27,54,52,49,15,65,76,68,75,43,98,72,60,78,90,66,99,54,101,69,85,82,81,88,76,71,62,49,98,62,44,44,69,51,65,71,60,54,59,75,68,54,48,63,102,45,93,93,43,70,77,66,53,68,47,77,47,54,30,35,29,96,80,30,54,73,53,70,65,56,50,48,53,53,39,50,54,34,46,78,67,74,25,46,34,38,32,44,23,52,41,32,66,60,24,16,61,74,72,72,47,60,55,65,67,75,48,62,68,39,60,29,38,34,38,41,36,50,52,96,72,67,38,97,63,59,66,45,82,46,56,51,70,71,56,49,54,53,47,51,54,50,37,46,75,74,77,84

Mean predicted aligned error: 10.76 Å

Foldseek 3Di:
DDDPPDPVVDDDDPVRVVCVVPQQQDDVVVPPGPRQVVVFVVVCVVVVHDTDGDDPDPDDDDDDDADPQQARPLVNVVVPQDPPDPVDDHAAEDEGEAPRVLHADELVRLQVNLVSCVVVNHAYEYAPCPLVSNCVVNVHPSCSVPVSHQKYKYWCVDPVPDVGDIDIDHDPVVVVVVVVVVVVVPD

Sequence (187 aa):
MIDLRSDTVTRPCEGMRAAMARAEVGDDVYGDDPTVLALEARLCELTKKEAAVFVPSGTQSKPIPFNALGELPLELIKTVIKPDDHHFAKTRLLCLENTQGGKPLSLDYLTEATSLARAHNLGCHLDGARVFNAAIAVNAPVSEVCAPFDTISICLSKGLGTPMGSVLIGNHDLVTKARRWRKMLGG

pLDDT: mean 89.55, std 10.37, range [50.84, 98.5]